Protein AF-A0A218Z014-F1 (afdb_monomer_lite)

Organism: NCBI:txid2795749

Structure (mmCIF, N/CA/C/O backbone):
data_AF-A0A218Z014-F1
#
_entry.id   AF-A0A218Z014-F1
#
loop_
_atom_site.group_PDB
_atom_site.id
_atom_site.type_symbol
_atom_site.label_atom_id
_atom_site.label_alt_id
_atom_site.label_comp_id
_atom_site.label_asym_id
_atom_site.label_entity_id
_atom_site.label_seq_id
_atom_site.pdbx_PDB_ins_code
_atom_site.Cartn_x
_atom_site.Cartn_y
_atom_site.Cartn_z
_atom_site.occupancy
_atom_site.B_iso_or_equiv
_atom_site.auth_seq_id
_atom_site.auth_comp_id
_atom_site.auth_asym_id
_atom_site.auth_atom_id
_atom_site.pdbx_PDB_model_num
ATOM 1 N N . MET A 1 1 ? -19.389 1.554 -12.114 1.00 39.75 1 MET A N 1
ATOM 2 C CA . MET A 1 1 ? -19.565 2.606 -11.096 1.00 39.75 1 MET A CA 1
ATOM 3 C C . MET A 1 1 ? -18.876 3.838 -11.647 1.00 39.75 1 MET A C 1
ATOM 5 O O . MET A 1 1 ? -17.711 3.736 -12.008 1.00 39.75 1 MET A O 1
ATOM 9 N N . ASP A 1 2 ? -19.620 4.913 -11.878 1.00 28.25 2 ASP A N 1
ATOM 10 C CA . ASP A 1 2 ? -19.090 6.144 -12.464 1.00 28.25 2 ASP A CA 1
ATOM 11 C C . ASP A 1 2 ? -18.314 6.912 -11.385 1.00 28.25 2 ASP A C 1
ATOM 13 O O . ASP A 1 2 ? -18.889 7.340 -10.391 1.00 28.25 2 ASP A O 1
ATOM 17 N N . LEU A 1 3 ? -16.992 7.011 -11.538 1.00 38.22 3 LEU A N 1
ATOM 18 C CA . LEU A 1 3 ? -16.110 7.695 -10.583 1.00 38.22 3 LEU A CA 1
ATOM 19 C C . LEU A 1 3 ? -16.154 9.224 -10.732 1.00 38.22 3 LEU A C 1
ATOM 21 O O . LEU A 1 3 ? -15.560 9.927 -9.916 1.00 38.22 3 LEU A O 1
ATOM 25 N N . SER A 1 4 ? -16.843 9.746 -11.755 1.00 35.56 4 SER A N 1
ATOM 26 C CA . SER A 1 4 ? -16.954 11.188 -12.003 1.00 35.56 4 SER A CA 1
ATOM 27 C C . SER A 1 4 ? -17.963 11.895 -11.088 1.00 35.56 4 SER A C 1
ATOM 29 O O . SER A 1 4 ? -17.972 13.122 -11.034 1.00 35.56 4 SER A O 1
ATOM 31 N N . SER A 1 5 ? -18.767 11.140 -10.331 1.00 36.50 5 SER A N 1
ATOM 32 C CA . SER A 1 5 ? -19.798 11.668 -9.430 1.00 36.50 5 SER A CA 1
ATOM 33 C C . SER A 1 5 ? -19.375 11.748 -7.961 1.00 36.50 5 SER A C 1
ATOM 35 O O . SER A 1 5 ? -20.222 11.993 -7.103 1.00 36.50 5 SER A O 1
ATOM 37 N N . ILE A 1 6 ? -18.097 11.519 -7.630 1.00 44.59 6 ILE A N 1
ATOM 38 C CA . ILE A 1 6 ? -17.591 11.874 -6.298 1.00 44.59 6 ILE A CA 1
ATOM 39 C C . ILE A 1 6 ? -17.398 13.389 -6.303 1.00 44.59 6 ILE A C 1
ATOM 41 O O . ILE A 1 6 ? -16.305 13.892 -6.561 1.00 44.59 6 ILE A O 1
ATOM 45 N N . GLU A 1 7 ? -18.497 14.110 -6.082 1.00 38.34 7 GLU A N 1
ATOM 46 C CA . GLU A 1 7 ? -18.458 15.533 -5.784 1.00 38.34 7 GLU A CA 1
ATOM 47 C C . GLU A 1 7 ? -17.501 15.745 -4.608 1.00 38.34 7 GLU A C 1
ATOM 49 O O . GLU A 1 7 ? -17.568 15.053 -3.590 1.00 38.34 7 GLU A O 1
ATOM 54 N N . ASP A 1 8 ? -16.560 16.668 -4.789 1.00 42.38 8 ASP A N 1
ATOM 55 C CA . ASP A 1 8 ? -15.604 17.087 -3.776 1.00 42.38 8 ASP A CA 1
ATOM 56 C C . ASP A 1 8 ? -16.405 17.776 -2.662 1.00 42.38 8 ASP A C 1
ATOM 58 O O . ASP A 1 8 ? -16.699 18.972 -2.729 1.00 42.38 8 ASP A O 1
ATOM 62 N N . ILE A 1 9 ? -16.884 16.987 -1.691 1.00 43.53 9 ILE A N 1
ATOM 63 C CA . ILE A 1 9 ? -17.623 17.482 -0.529 1.00 43.53 9 ILE A CA 1
ATOM 64 C C . ILE A 1 9 ? -16.666 18.423 0.195 1.00 43.53 9 ILE A C 1
ATOM 66 O O . ILE A 1 9 ? -15.721 17.987 0.853 1.00 43.53 9 ILE A O 1
ATOM 70 N N . GLY A 1 10 ? -16.881 19.720 -0.027 1.00 36.34 10 GLY A N 1
ATOM 71 C CA . GLY A 1 10 ? -15.934 20.772 0.295 1.00 36.34 10 GLY A CA 1
ATOM 72 C C . GLY A 1 10 ? -15.396 20.687 1.719 1.00 36.34 10 GLY A C 1
ATOM 73 O O . GLY A 1 10 ? -16.094 20.289 2.649 1.00 36.34 10 GLY A O 1
ATOM 74 N N . PHE A 1 11 ? -14.145 21.124 1.867 1.00 39.66 11 PHE A N 1
ATOM 75 C CA . PHE A 1 11 ? -13.399 21.324 3.112 1.00 39.66 11 PHE A CA 1
ATOM 76 C C . PHE A 1 11 ? -14.090 22.305 4.082 1.00 39.66 11 PHE A C 1
ATOM 78 O O . PHE A 1 11 ? -13.538 23.345 4.436 1.00 39.66 11 PHE A O 1
ATOM 85 N N . ASN A 1 12 ? -15.299 21.997 4.542 1.00 40.22 12 ASN A N 1
ATOM 86 C CA . ASN A 1 12 ? -16.008 22.775 5.541 1.00 40.22 12 ASN A CA 1
ATOM 87 C C . ASN A 1 12 ? -16.454 21.882 6.711 1.00 40.22 12 ASN A C 1
ATOM 89 O O . ASN A 1 12 ? -17.445 21.166 6.642 1.00 40.22 12 ASN A O 1
ATOM 93 N N . GLN A 1 13 ? -15.729 22.069 7.824 1.00 45.44 13 GLN A N 1
ATOM 94 C CA . GLN A 1 13 ? -16.230 22.091 9.210 1.00 45.44 13 GLN A CA 1
ATOM 95 C C . GLN A 1 13 ? -16.152 20.848 10.114 1.00 45.44 13 GLN A C 1
ATOM 97 O O . GLN A 1 13 ? -16.769 20.846 11.178 1.00 45.44 13 GLN A O 1
ATOM 102 N N . THR A 1 14 ? -15.292 19.866 9.848 1.00 53.38 14 THR A N 1
ATOM 103 C CA . THR A 1 14 ? -14.801 18.997 10.940 1.00 53.38 14 THR A CA 1
ATOM 104 C C . THR A 1 14 ? -13.384 19.396 11.343 1.00 53.38 14 THR A C 1
ATOM 106 O O . THR A 1 14 ? -12.478 19.276 10.519 1.00 53.38 14 THR A O 1
ATOM 109 N N . PRO A 1 15 ? -13.153 19.861 12.591 1.00 62.56 15 PRO A N 1
ATOM 110 C CA . PRO A 1 15 ? -11.805 20.057 13.107 1.00 62.56 15 PRO A CA 1
ATOM 111 C C . PRO A 1 15 ? -10.999 18.773 12.942 1.00 62.56 15 PRO A C 1
ATOM 113 O O . PRO A 1 15 ? -11.529 17.685 13.184 1.00 62.56 15 PRO A O 1
ATOM 116 N N . ALA A 1 16 ? -9.725 18.899 12.568 1.00 71.31 16 ALA A N 1
ATOM 117 C CA . ALA A 1 16 ? -8.810 17.768 12.564 1.00 71.31 16 ALA A CA 1
ATOM 118 C C . ALA A 1 16 ? -8.853 17.085 13.940 1.00 71.31 16 ALA A C 1
ATOM 120 O O . ALA A 1 16 ? -8.656 17.728 14.975 1.00 71.31 16 ALA A O 1
ATOM 121 N N . ARG A 1 17 ? -9.166 15.789 13.952 1.00 80.31 17 ARG A N 1
ATOM 122 C CA . ARG A 1 17 ? -9.182 14.968 15.165 1.00 80.31 17 ARG A CA 1
ATOM 123 C C . ARG A 1 17 ? -7.926 14.117 15.193 1.00 80.31 17 ARG A C 1
ATOM 125 O O . ARG A 1 17 ? -7.512 13.590 14.165 1.00 80.31 17 ARG A O 1
ATOM 132 N N . ASP A 1 18 ? -7.346 13.967 16.376 1.00 83.38 18 ASP A N 1
ATOM 133 C CA . ASP A 1 18 ? -6.234 13.047 16.587 1.00 83.38 18 ASP A CA 1
ATOM 134 C C . ASP A 1 18 ? -6.710 11.606 16.339 1.00 83.38 18 ASP A C 1
ATOM 136 O O . ASP A 1 18 ? -7.635 11.130 17.011 1.00 83.38 18 ASP A O 1
ATOM 140 N N . SER A 1 19 ? -6.078 10.914 15.388 1.00 81.25 19 SER A N 1
ATOM 141 C CA . SER A 1 19 ? -6.409 9.537 15.009 1.00 81.25 19 SER A CA 1
ATOM 142 C C . SER A 1 19 ? -6.243 8.546 16.162 1.00 81.25 19 SER A C 1
ATOM 144 O O . SER A 1 19 ? -6.955 7.543 16.199 1.00 81.25 19 SER A O 1
ATOM 146 N N . ALA A 1 20 ? -5.392 8.842 17.152 1.00 81.19 20 ALA A N 1
ATOM 147 C CA . ALA A 1 20 ? -5.232 8.015 18.348 1.00 81.19 20 ALA A CA 1
ATOM 148 C C . ALA A 1 20 ? -6.483 8.021 19.247 1.00 81.19 20 ALA A C 1
ATOM 150 O O . ALA A 1 20 ? -6.716 7.088 20.022 1.00 81.19 20 ALA A O 1
ATOM 151 N N . THR A 1 21 ? -7.296 9.075 19.154 1.00 83.19 21 THR A N 1
ATOM 152 C CA . THR A 1 21 ? -8.491 9.269 19.991 1.00 83.19 21 THR A CA 1
ATOM 153 C C . THR A 1 21 ? -9.789 9.131 19.207 1.00 83.19 21 THR A C 1
ATOM 155 O O . THR A 1 21 ? -10.812 8.742 19.778 1.00 83.19 21 THR A O 1
ATOM 158 N N . ALA A 1 22 ? -9.748 9.393 17.900 1.00 81.75 22 ALA A N 1
ATOM 159 C CA . ALA A 1 22 ? -10.881 9.225 17.013 1.00 81.75 22 ALA A CA 1
ATOM 160 C C . ALA A 1 22 ? -11.327 7.757 16.984 1.00 81.75 22 ALA A C 1
ATOM 162 O O . ALA A 1 22 ? -10.529 6.831 16.836 1.00 81.75 22 ALA A O 1
ATOM 163 N N . LYS A 1 23 ? -12.632 7.535 17.130 1.00 81.56 23 LYS A N 1
ATOM 164 C CA . LYS A 1 23 ? -13.235 6.217 16.955 1.00 81.56 23 LYS A CA 1
ATOM 165 C C . LYS A 1 23 ? -13.920 6.169 15.606 1.00 81.56 23 L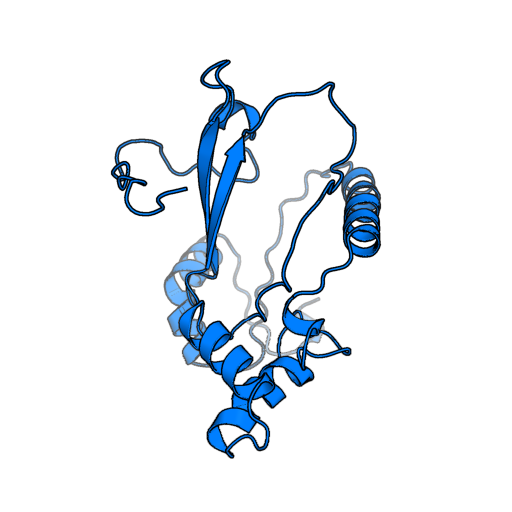YS A C 1
ATOM 167 O O . LYS A 1 23 ? -14.687 7.071 15.282 1.00 81.56 23 LYS A O 1
ATOM 172 N N . LEU A 1 24 ? -13.667 5.098 14.856 1.00 78.31 24 LEU A N 1
ATOM 173 C CA . LEU A 1 24 ? -14.214 4.927 13.514 1.00 78.31 24 LEU A CA 1
ATOM 174 C C . LEU A 1 24 ? -15.748 4.994 13.523 1.00 78.31 24 LEU A C 1
ATOM 176 O O . LEU A 1 24 ? -16.323 5.704 12.712 1.00 78.31 24 LEU A O 1
ATOM 180 N N . PHE A 1 25 ? -16.399 4.377 14.516 1.00 76.56 25 PHE A N 1
ATOM 181 C CA . PHE A 1 25 ? -17.853 4.456 14.694 1.00 76.56 25 PHE A CA 1
ATOM 182 C C . PHE A 1 25 ? -18.351 5.894 14.927 1.00 76.56 25 PHE A C 1
ATOM 184 O O . PHE A 1 25 ? -19.425 6.258 14.488 1.00 76.56 25 PHE A O 1
ATOM 191 N N . SER A 1 26 ? -17.572 6.777 15.560 1.00 77.62 26 SER A N 1
ATOM 192 C CA . SER A 1 26 ? -17.989 8.177 15.752 1.00 77.62 26 SER A CA 1
ATOM 193 C C . SER A 1 26 ? -17.936 9.008 14.467 1.00 77.62 26 SER A C 1
ATOM 195 O O . SER A 1 26 ? -18.412 10.141 14.460 1.00 77.62 26 SER A O 1
ATOM 197 N N . VAL A 1 27 ? -17.304 8.478 13.417 1.00 74.94 27 VAL A N 1
ATOM 198 C CA . VAL A 1 27 ? -17.247 9.075 12.077 1.00 74.94 27 VAL A CA 1
ATOM 199 C C . VAL A 1 27 ? -18.226 8.361 11.142 1.00 74.94 27 VAL A C 1
ATOM 201 O O . VAL A 1 27 ? -18.899 9.028 10.368 1.00 74.94 27 VAL A O 1
ATOM 204 N N . LEU A 1 28 ? -18.332 7.031 11.253 1.00 73.44 28 LEU A N 1
ATOM 205 C CA . LEU A 1 28 ? -19.088 6.171 10.339 1.00 73.44 28 LEU A CA 1
ATOM 206 C C . LEU A 1 28 ? -20.472 5.706 10.854 1.00 73.44 28 LEU A C 1
ATOM 208 O O . LEU A 1 28 ? -21.246 5.104 10.122 1.00 73.44 28 LEU A O 1
ATOM 212 N N . ASP A 1 29 ? -20.830 5.952 12.113 1.00 67.50 29 ASP A N 1
ATOM 213 C CA . ASP A 1 29 ? -22.174 5.653 12.652 1.00 67.50 29 ASP A CA 1
ATOM 214 C C . ASP A 1 29 ? -22.980 6.931 12.912 1.00 67.50 29 ASP A C 1
ATOM 216 O O . ASP A 1 29 ? -23.966 6.916 13.642 1.00 67.50 29 ASP A O 1
ATOM 220 N N . ALA A 1 30 ? -22.592 8.058 12.302 1.00 61.50 30 ALA A N 1
ATOM 221 C CA . ALA A 1 30 ? -23.403 9.276 12.354 1.00 61.50 30 ALA A CA 1
ATOM 222 C C . ALA A 1 30 ? -24.799 9.071 11.727 1.00 61.50 30 ALA A C 1
ATOM 224 O O . ALA A 1 30 ? -25.736 9.786 12.077 1.00 61.50 30 ALA A O 1
ATOM 225 N N . THR A 1 31 ? -24.947 8.076 10.845 1.00 55.88 31 THR A N 1
ATOM 226 C CA . THR A 1 31 ? -26.230 7.593 10.327 1.00 55.88 31 THR A CA 1
ATOM 227 C C . THR A 1 31 ? -26.242 6.057 10.313 1.00 55.88 31 THR A C 1
ATOM 229 O O . THR A 1 31 ? -25.213 5.422 10.066 1.00 55.88 31 THR A O 1
ATOM 232 N N . GLU A 1 32 ? -27.400 5.437 10.571 1.00 59.56 32 GLU A N 1
ATOM 233 C CA . GLU A 1 32 ? -27.587 3.972 10.476 1.00 59.56 32 GLU A CA 1
ATOM 234 C C . GLU A 1 32 ? -27.550 3.456 9.021 1.00 59.56 32 GLU A C 1
ATOM 236 O O . GLU A 1 32 ? -27.668 2.259 8.763 1.00 59.56 32 GLU A O 1
ATOM 241 N N . GLU A 1 33 ? -27.363 4.352 8.055 1.00 59.97 33 GLU A N 1
ATOM 242 C CA . GLU A 1 33 ? -27.383 4.051 6.630 1.00 59.97 33 GLU A CA 1
ATOM 243 C C . GLU A 1 33 ? -26.084 3.364 6.169 1.00 59.97 33 GLU A C 1
ATOM 245 O O . GLU A 1 33 ? -24.994 3.583 6.710 1.00 59.97 33 GLU A O 1
ATOM 250 N N . ASN A 1 34 ? -26.210 2.505 5.156 1.00 63.38 34 ASN A N 1
ATOM 251 C CA . ASN A 1 34 ? -25.080 1.925 4.427 1.00 63.38 34 ASN A CA 1
ATOM 252 C C . ASN A 1 34 ? -24.643 2.884 3.306 1.00 63.38 34 ASN A C 1
ATOM 254 O O . ASN A 1 34 ? -25.456 3.651 2.797 1.00 63.38 34 ASN A O 1
ATOM 258 N N . GLY A 1 35 ? -23.380 2.805 2.876 1.00 66.19 35 GLY A N 1
ATOM 259 C CA . GLY A 1 35 ? -22.863 3.581 1.739 1.00 66.19 35 GLY A CA 1
ATOM 260 C C . GLY A 1 35 ? -22.089 4.848 2.107 1.00 66.19 35 GLY A C 1
ATOM 261 O O . GLY A 1 35 ? -21.688 5.604 1.223 1.00 66.19 35 GLY A O 1
ATOM 262 N N . GLN A 1 36 ? -21.822 5.079 3.393 1.00 75.94 36 GLN A N 1
ATOM 263 C CA . GLN A 1 36 ? -20.924 6.156 3.798 1.00 75.94 36 GLN A CA 1
ATOM 264 C C . GLN A 1 36 ? -19.512 5.916 3.267 1.00 75.94 36 GLN A C 1
ATOM 266 O O . GLN A 1 36 ? -19.018 4.786 3.256 1.00 75.94 36 GLN A O 1
ATOM 271 N N . THR A 1 37 ? -18.868 7.001 2.852 1.00 78.19 37 THR A N 1
ATOM 272 C CA . THR A 1 37 ? -17.560 6.967 2.205 1.00 78.19 37 THR A CA 1
ATOM 273 C C . THR A 1 37 ? -16.564 7.828 2.973 1.00 78.19 37 THR A C 1
ATOM 275 O O . THR A 1 37 ? -16.852 8.973 3.313 1.00 78.19 37 THR A O 1
ATOM 278 N N . LEU A 1 38 ? -15.375 7.285 3.217 1.00 81.75 38 LEU A N 1
ATOM 279 C CA . LEU A 1 38 ? -14.219 7.989 3.756 1.00 81.75 38 LEU A CA 1
ATOM 280 C C . LEU A 1 38 ? -13.137 8.051 2.675 1.00 81.75 38 LEU A C 1
ATOM 282 O O . LEU A 1 38 ? -12.771 7.034 2.091 1.00 81.75 38 LEU A O 1
ATOM 286 N N . SER A 1 39 ? -12.580 9.237 2.450 1.00 85.12 39 SER A N 1
ATOM 287 C CA . SER A 1 39 ? -11.334 9.381 1.701 1.00 85.12 39 SER A CA 1
ATOM 288 C C . SER A 1 39 ? -10.157 9.319 2.669 1.00 85.12 39 SER A C 1
ATOM 290 O O . SER A 1 39 ? -10.062 10.138 3.583 1.00 85.12 39 SER A O 1
ATOM 292 N N . TYR A 1 40 ? -9.241 8.384 2.451 1.00 85.44 40 TYR A N 1
ATOM 293 C CA . TYR A 1 40 ? -7.987 8.278 3.183 1.00 85.44 40 TYR A CA 1
ATOM 294 C C . TYR A 1 40 ? -6.829 8.614 2.246 1.00 85.44 40 TYR A C 1
ATOM 296 O O . TYR A 1 40 ? -6.588 7.904 1.276 1.00 85.44 40 TYR A O 1
ATOM 304 N N . ASN A 1 41 ? -6.140 9.719 2.528 1.00 89.88 41 ASN A N 1
ATOM 305 C CA . ASN A 1 41 ? -4.935 10.096 1.802 1.00 89.88 41 ASN A CA 1
ATOM 306 C C . ASN A 1 41 ? -3.719 9.563 2.564 1.00 89.88 41 ASN A C 1
ATOM 308 O O . ASN A 1 41 ? -3.522 9.907 3.733 1.00 89.88 41 ASN A O 1
ATOM 312 N N . TYR A 1 42 ? -2.940 8.724 1.899 1.00 88.69 42 TYR A N 1
ATOM 313 C CA . TYR A 1 42 ? -1.694 8.147 2.376 1.00 88.69 42 TYR A CA 1
ATOM 314 C C . TYR A 1 42 ? -0.539 8.741 1.574 1.00 88.69 42 TYR A C 1
ATOM 316 O O . TYR A 1 42 ? -0.708 8.994 0.386 1.00 88.69 42 TYR A O 1
ATOM 324 N N . ASP A 1 43 ? 0.593 8.970 2.244 1.00 90.19 43 ASP A N 1
ATOM 325 C CA . ASP A 1 43 ? 1.806 9.557 1.669 1.00 90.19 43 ASP A CA 1
ATOM 326 C C . ASP A 1 43 ? 1.522 10.819 0.835 1.00 90.19 43 ASP A C 1
ATOM 328 O O . ASP A 1 43 ? 1.232 10.775 -0.355 1.00 90.19 43 ASP A O 1
ATOM 332 N N . PHE A 1 44 ? 1.609 11.992 1.463 1.00 89.25 44 PHE A N 1
ATOM 333 C CA . PHE A 1 44 ? 1.348 13.253 0.762 1.00 89.25 44 PHE A CA 1
ATOM 334 C C . PHE A 1 44 ? 2.396 13.600 -0.305 1.00 89.25 44 PHE A C 1
ATOM 336 O O . PHE A 1 44 ? 2.144 14.519 -1.084 1.00 89.25 44 PHE A O 1
ATOM 343 N N . GLY A 1 45 ? 3.535 12.898 -0.355 1.00 92.00 45 GLY A N 1
ATOM 344 C CA . GLY A 1 45 ? 4.496 13.019 -1.448 1.00 92.00 45 GLY A CA 1
ATOM 345 C C . GLY A 1 45 ? 3.963 12.379 -2.729 1.00 92.00 45 GLY A C 1
ATOM 346 O O . GLY A 1 45 ? 3.887 13.042 -3.764 1.00 92.00 45 GLY A O 1
ATOM 347 N N . ASP A 1 46 ? 3.525 11.124 -2.635 1.00 91.25 46 ASP A N 1
ATOM 348 C CA . ASP A 1 46 ? 2.991 10.360 -3.771 1.00 91.25 46 ASP A CA 1
ATOM 349 C C . ASP A 1 46 ? 1.488 10.589 -4.027 1.00 91.25 46 ASP A C 1
ATOM 351 O O . ASP A 1 46 ? 0.986 10.359 -5.133 1.00 91.25 46 ASP A O 1
ATOM 355 N N . GLY A 1 47 ? 0.756 11.073 -3.025 1.00 91.25 47 GLY A N 1
ATOM 356 C CA . GLY A 1 47 ? -0.655 11.437 -3.112 1.00 91.25 47 GLY A CA 1
ATOM 357 C C . GLY A 1 47 ? -1.601 10.243 -3.247 1.00 91.25 47 GLY A C 1
ATOM 358 O O . GLY A 1 47 ? -2.591 10.329 -3.982 1.00 91.25 47 GLY A O 1
ATOM 359 N N . TRP A 1 48 ? -1.326 9.123 -2.573 1.00 91.69 48 TRP A N 1
ATOM 360 C CA . TRP A 1 48 ? -2.197 7.948 -2.630 1.00 91.69 48 TRP A CA 1
ATOM 361 C C . TRP A 1 48 ? -3.554 8.243 -1.991 1.00 91.69 48 TRP A C 1
ATOM 363 O O . TRP A 1 48 ? -3.647 8.588 -0.817 1.00 91.69 48 TRP A O 1
ATOM 373 N N . LYS A 1 49 ? -4.633 8.070 -2.759 1.00 90.31 49 LYS A N 1
ATOM 374 C CA . LYS A 1 49 ? -6.009 8.244 -2.283 1.00 90.31 49 LYS A CA 1
ATOM 375 C C . LYS A 1 49 ? -6.721 6.898 -2.245 1.00 90.31 49 LYS A C 1
ATOM 377 O O . LYS A 1 49 ? -6.962 6.287 -3.283 1.00 90.31 49 LYS A O 1
ATOM 382 N N . HIS A 1 50 ? -7.115 6.475 -1.054 1.00 88.38 50 HIS A N 1
ATOM 383 C CA . HIS A 1 50 ? -7.975 5.322 -0.828 1.00 88.38 50 HIS A CA 1
ATOM 384 C C . HIS A 1 50 ? -9.404 5.787 -0.560 1.00 88.38 50 HIS A C 1
ATOM 386 O O . HIS A 1 50 ? -9.637 6.691 0.243 1.00 88.38 50 HIS A O 1
ATOM 392 N N . ILE A 1 51 ? -10.369 5.145 -1.212 1.00 87.44 51 ILE A N 1
ATOM 393 C CA . ILE A 1 51 ? -11.794 5.356 -0.963 1.00 87.44 51 ILE A CA 1
ATOM 394 C C . ILE A 1 51 ? -12.301 4.165 -0.156 1.00 87.44 51 ILE A C 1
ATOM 396 O O . ILE A 1 51 ? -12.267 3.032 -0.630 1.00 87.44 51 ILE A O 1
ATOM 400 N N . VAL A 1 52 ? -12.742 4.413 1.073 1.00 84.50 52 VAL A N 1
ATOM 401 C CA . VAL A 1 52 ? -13.256 3.390 1.988 1.00 84.50 52 VAL A CA 1
ATOM 402 C C . VAL A 1 52 ? -14.764 3.540 2.074 1.00 84.50 52 VAL A C 1
ATOM 404 O O . VAL A 1 52 ? -15.252 4.600 2.454 1.00 84.50 52 VAL A O 1
ATOM 407 N N . ILE A 1 53 ? -15.500 2.484 1.738 1.00 82.69 53 ILE A N 1
ATOM 408 C CA . ILE A 1 53 ? -16.965 2.489 1.706 1.00 82.69 53 ILE A CA 1
ATOM 409 C C . ILE A 1 53 ? -17.493 1.523 2.766 1.00 82.69 53 ILE A C 1
ATOM 411 O O . ILE A 1 53 ? -17.046 0.379 2.859 1.00 82.69 53 ILE A O 1
ATOM 415 N N . VAL A 1 54 ? -18.467 1.970 3.557 1.00 81.94 54 VAL A N 1
ATOM 416 C CA . VAL A 1 54 ? -19.186 1.109 4.501 1.00 81.94 54 VAL A CA 1
ATOM 417 C C . VAL A 1 54 ? -20.283 0.359 3.756 1.00 81.94 54 VAL A C 1
ATOM 419 O O . VAL A 1 54 ? -21.392 0.864 3.577 1.00 81.94 54 VAL A O 1
ATOM 422 N N . SER A 1 55 ? -19.976 -0.863 3.326 1.00 77.56 55 SER A N 1
ATOM 423 C CA . SER A 1 55 ? -20.927 -1.711 2.592 1.00 77.56 55 SER A CA 1
ATOM 424 C C . SER A 1 55 ? -22.001 -2.346 3.485 1.00 77.56 55 SER A C 1
ATOM 426 O O . SER A 1 55 ? -23.044 -2.765 2.992 1.00 77.56 55 SER A O 1
ATOM 428 N N . GLY A 1 56 ? -21.764 -2.431 4.795 1.00 78.06 56 GLY A N 1
ATOM 429 C CA . GLY A 1 56 ? -22.697 -3.022 5.749 1.00 78.06 56 GLY A CA 1
ATOM 430 C C . GLY A 1 56 ? -22.097 -3.177 7.143 1.00 78.06 56 GLY A C 1
ATOM 431 O O . GLY A 1 56 ? -20.919 -2.895 7.367 1.00 78.06 56 GLY A O 1
ATOM 432 N N . ARG A 1 57 ? -22.917 -3.649 8.084 1.00 78.56 57 ARG A N 1
ATOM 433 C CA . ARG A 1 57 ? -22.525 -3.930 9.472 1.00 78.56 57 ARG A CA 1
ATOM 434 C C . ARG A 1 57 ? -22.772 -5.401 9.795 1.00 78.56 57 ARG A C 1
ATOM 436 O O . ARG A 1 57 ? -23.688 -6.020 9.261 1.00 78.56 57 ARG A O 1
ATOM 443 N N . THR A 1 58 ? -21.948 -5.959 10.673 1.00 77.69 58 THR A N 1
ATOM 444 C CA . THR A 1 58 ? -22.049 -7.350 11.132 1.00 7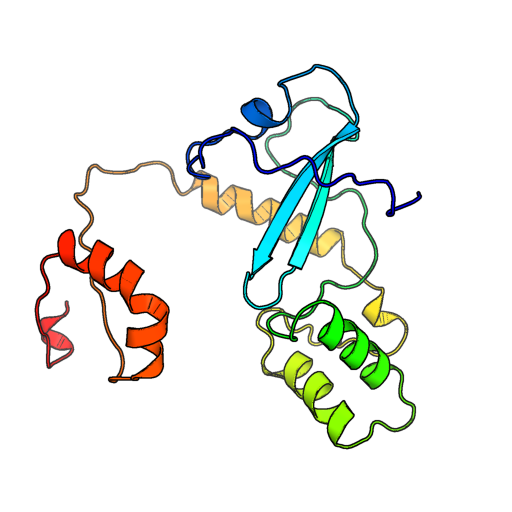7.69 58 THR A CA 1
ATOM 445 C C . THR A 1 58 ? -21.779 -7.430 12.632 1.00 77.69 58 THR A C 1
ATOM 447 O O . THR A 1 58 ? -21.400 -6.434 13.255 1.00 77.69 58 THR A O 1
ATOM 450 N N . THR A 1 59 ? -21.991 -8.601 13.232 1.00 82.50 59 THR A N 1
ATOM 451 C CA . THR A 1 59 ? -21.671 -8.846 14.640 1.00 82.50 59 THR A CA 1
ATOM 452 C C . THR A 1 59 ? -20.203 -8.527 14.911 1.00 82.50 59 THR A C 1
ATOM 454 O O . THR A 1 59 ? -19.321 -8.841 14.111 1.00 82.50 59 THR A O 1
ATOM 457 N N . SER A 1 60 ? -19.937 -7.885 16.048 1.00 80.12 60 SER A N 1
ATOM 458 C CA . SER A 1 60 ? -18.587 -7.464 16.390 1.00 80.12 60 SER A CA 1
ATOM 459 C C . SER A 1 60 ? -17.635 -8.656 16.510 1.00 80.12 60 SER A C 1
ATOM 461 O O . SER A 1 60 ? -17.968 -9.729 17.013 1.00 80.12 60 SER A O 1
ATOM 463 N N . SER A 1 61 ? -16.412 -8.434 16.045 1.00 78.38 61 SER A N 1
ATOM 464 C CA . SER A 1 61 ? -15.309 -9.382 16.106 1.00 78.38 61 SER A CA 1
ATOM 465 C C . SER A 1 61 ? -14.156 -8.758 16.885 1.00 78.38 61 SER A C 1
ATOM 467 O O . SER A 1 61 ? -13.964 -7.544 16.885 1.00 78.38 61 SER A O 1
ATOM 469 N N . SER A 1 62 ? -13.344 -9.595 17.529 1.00 80.94 62 SER A N 1
ATOM 470 C CA . SER A 1 62 ? -12.099 -9.153 18.164 1.00 80.94 62 SER A CA 1
ATOM 471 C C . SER A 1 62 ? -10.959 -8.896 17.167 1.00 80.94 62 SER A C 1
ATOM 473 O O . SER A 1 62 ? -9.897 -8.454 17.591 1.00 80.94 62 SER A O 1
ATOM 475 N N . HIS A 1 63 ? -11.139 -9.215 15.876 1.00 79.56 63 HIS A N 1
ATOM 476 C CA . HIS A 1 63 ? -10.174 -9.038 14.775 1.00 79.56 63 HIS A CA 1
ATOM 477 C C . HIS A 1 63 ? -10.809 -8.441 13.529 1.00 79.56 63 HIS A C 1
ATOM 479 O O . HIS A 1 63 ? -11.999 -8.622 13.271 1.00 79.56 63 HIS A O 1
ATOM 485 N N . PHE A 1 64 ? -9.934 -7.874 12.704 1.00 83.75 64 PHE A N 1
ATOM 486 C CA . PHE A 1 64 ? -10.164 -7.689 11.283 1.00 83.75 64 PHE A CA 1
ATOM 487 C C . PHE A 1 64 ? -9.869 -8.972 10.505 1.00 83.75 64 PHE A C 1
ATOM 489 O O . PHE A 1 64 ? -8.934 -9.706 10.826 1.00 83.75 64 PHE A O 1
ATOM 496 N N . VAL A 1 65 ? -10.674 -9.213 9.477 1.00 87.12 65 VAL A N 1
ATOM 497 C CA . VAL A 1 65 ? -10.494 -10.293 8.508 1.00 87.12 65 VAL A CA 1
ATOM 498 C C . VAL A 1 65 ? -10.656 -9.676 7.130 1.00 87.12 65 VAL A C 1
ATOM 500 O O . VAL A 1 65 ? -11.623 -8.956 6.880 1.00 87.12 65 VAL A O 1
ATOM 503 N N . CYS A 1 66 ? -9.710 -9.951 6.246 1.00 89.50 66 CYS A N 1
ATOM 504 C CA . CYS A 1 66 ? -9.836 -9.656 4.834 1.00 89.50 66 CYS A CA 1
ATOM 505 C C . CYS A 1 66 ? -10.654 -10.767 4.161 1.00 89.50 66 CYS A C 1
ATOM 507 O O . CYS A 1 66 ? -10.304 -11.947 4.254 1.00 89.50 66 CYS A O 1
ATOM 509 N N . LEU A 1 67 ? -11.761 -10.393 3.518 1.00 88.88 67 LEU A N 1
ATOM 510 C CA . LEU A 1 67 ? -12.685 -11.336 2.880 1.00 88.88 67 LEU A CA 1
ATOM 511 C C . LEU A 1 67 ? -12.332 -11.575 1.408 1.00 88.88 67 LEU A C 1
ATOM 513 O O . LEU A 1 67 ? -12.379 -12.713 0.937 1.00 88.88 67 LEU A O 1
ATOM 517 N N . GLU A 1 68 ? -11.949 -10.510 0.709 1.00 87.38 68 GLU A N 1
ATOM 518 C CA . GLU A 1 68 ? -11.677 -10.484 -0.725 1.00 87.38 68 GLU A CA 1
ATOM 519 C C . GLU A 1 68 ? -10.835 -9.256 -1.104 1.00 87.38 68 GLU A C 1
ATOM 521 O O . GLU A 1 68 ? -10.554 -8.400 -0.262 1.00 87.38 68 GLU A O 1
ATOM 526 N N . GLY A 1 69 ? -10.428 -9.204 -2.369 1.00 87.94 69 GLY A N 1
ATOM 527 C CA . GLY A 1 69 ? -9.522 -8.209 -2.923 1.00 87.94 69 GLY A CA 1
ATOM 528 C C . GLY A 1 69 ? -9.055 -8.615 -4.317 1.00 87.94 69 GLY A C 1
ATOM 529 O O . GLY A 1 69 ? -9.302 -9.736 -4.775 1.00 87.94 69 GLY A O 1
ATOM 530 N N . GLU A 1 70 ? -8.377 -7.694 -4.986 1.00 85.38 70 GLU A N 1
ATOM 531 C CA . GLU A 1 70 ? -7.774 -7.897 -6.297 1.00 85.38 70 GLU A CA 1
ATOM 532 C C . GLU A 1 70 ? -6.607 -6.931 -6.493 1.00 85.38 70 GLU A C 1
ATOM 534 O O . GLU A 1 70 ? -6.547 -5.876 -5.857 1.00 85.38 70 GLU A O 1
ATOM 539 N N . GLY A 1 71 ? -5.707 -7.278 -7.413 1.00 88.00 71 GLY A N 1
ATOM 540 C CA . GLY A 1 71 ? -4.588 -6.418 -7.764 1.00 88.00 71 GLY A CA 1
ATOM 541 C C . GLY A 1 71 ? -3.433 -6.486 -6.771 1.00 88.00 71 GLY A C 1
ATOM 542 O O . GLY A 1 71 ? -3.601 -6.789 -5.594 1.00 88.00 71 GLY A O 1
ATOM 543 N N . HIS A 1 72 ? -2.234 -6.175 -7.252 1.00 90.75 72 HIS A N 1
ATOM 544 C CA . HIS A 1 72 ? -1.078 -6.031 -6.382 1.00 90.75 72 HIS A CA 1
ATOM 545 C C . HIS A 1 72 ? -1.068 -4.645 -5.719 1.00 90.75 72 HIS A C 1
ATOM 547 O O . HIS A 1 72 ? -1.448 -3.646 -6.338 1.00 90.75 72 HIS A O 1
ATOM 553 N N . ALA A 1 73 ? -0.585 -4.560 -4.476 1.00 89.31 73 ALA A N 1
ATOM 554 C CA . ALA A 1 73 ? -0.359 -3.277 -3.813 1.00 89.31 73 ALA A CA 1
ATOM 555 C C . ALA A 1 73 ? 0.654 -2.424 -4.600 1.00 89.31 73 ALA A C 1
ATOM 557 O O . ALA A 1 73 ? 1.642 -2.948 -5.120 1.00 89.31 73 ALA A O 1
ATOM 558 N N . CYS A 1 74 ? 0.417 -1.113 -4.686 1.00 93.19 74 CYS A N 1
ATOM 559 C CA . CYS A 1 74 ? 1.367 -0.203 -5.322 1.00 93.19 74 CYS A CA 1
ATOM 560 C C . CYS A 1 74 ? 2.691 -0.215 -4.548 1.00 93.19 74 CYS A C 1
ATOM 562 O O . CYS A 1 74 ? 2.684 -0.251 -3.320 1.00 93.19 74 CYS A O 1
ATOM 564 N N . ALA A 1 75 ? 3.822 -0.204 -5.251 1.00 94.00 75 ALA A N 1
ATOM 565 C CA . ALA A 1 75 ? 5.121 -0.103 -4.594 1.00 94.00 75 ALA A CA 1
ATOM 566 C C . ALA A 1 75 ? 5.276 1.280 -3.934 1.00 94.00 75 ALA A C 1
ATOM 568 O O . ALA A 1 75 ? 4.807 2.270 -4.488 1.00 94.00 75 ALA A O 1
ATOM 569 N N . GLU A 1 76 ? 5.913 1.338 -2.768 1.00 94.88 76 GLU A N 1
ATOM 570 C CA . GLU A 1 76 ? 6.187 2.593 -2.053 1.00 94.88 76 GLU A CA 1
ATOM 571 C C . GLU A 1 76 ? 7.182 3.472 -2.826 1.00 94.88 76 GLU A C 1
ATOM 573 O O . GLU A 1 76 ? 8.084 2.961 -3.504 1.00 94.88 76 GLU A O 1
ATOM 578 N N . ASP A 1 77 ? 7.022 4.792 -2.689 1.00 94.19 77 ASP A N 1
ATOM 579 C CA . ASP A 1 77 ? 7.906 5.819 -3.253 1.00 94.19 77 ASP A CA 1
ATOM 580 C C . ASP A 1 77 ? 8.091 5.707 -4.779 1.00 94.19 77 ASP A C 1
ATOM 582 O O . ASP A 1 77 ? 9.178 5.927 -5.324 1.00 94.19 77 ASP A O 1
ATOM 586 N N . VAL A 1 78 ? 7.026 5.340 -5.500 1.00 93.12 78 VAL A N 1
ATOM 587 C CA . VAL A 1 78 ? 7.035 5.234 -6.970 1.00 93.12 78 VAL A CA 1
ATOM 588 C C . VAL A 1 78 ? 6.457 6.464 -7.653 1.00 93.12 78 VAL A C 1
ATOM 590 O O . VAL A 1 78 ? 6.072 6.378 -8.816 1.00 93.12 78 VAL A O 1
ATOM 593 N N . SER A 1 79 ? 6.416 7.620 -6.986 1.00 93.88 79 SER A N 1
ATOM 594 C CA . SER A 1 79 ? 5.865 8.862 -7.553 1.00 93.88 79 SER A CA 1
ATOM 595 C C . SER A 1 79 ? 4.365 8.750 -7.862 1.00 93.88 79 SER A C 1
ATOM 597 O O . SER A 1 79 ? 3.876 9.187 -8.920 1.00 93.88 79 SER A O 1
ATOM 599 N N . GLY A 1 80 ? 3.642 8.107 -6.945 1.00 94.12 80 GLY A N 1
ATOM 600 C CA . GLY A 1 80 ? 2.192 7.988 -6.963 1.00 94.12 80 GLY A CA 1
ATOM 601 C C . GLY A 1 80 ? 1.646 7.166 -8.125 1.00 94.12 80 GLY A C 1
ATOM 602 O O . GLY A 1 80 ? 2.335 6.371 -8.774 1.00 94.12 80 GLY A O 1
ATOM 603 N N . HIS A 1 81 ? 0.370 7.404 -8.441 1.00 93.50 81 HIS A N 1
ATOM 604 C CA . HIS A 1 81 ? -0.343 6.686 -9.501 1.00 93.50 81 HIS A CA 1
ATOM 605 C C . HIS A 1 81 ? 0.409 6.715 -10.841 1.00 93.50 81 HIS A C 1
ATOM 607 O O . HIS A 1 81 ? 0.491 5.709 -11.548 1.00 93.50 81 HIS A O 1
ATOM 613 N N . SER A 1 82 ? 0.982 7.867 -11.200 1.00 93.38 82 SER A N 1
ATOM 614 C CA . SER A 1 82 ? 1.626 8.041 -12.501 1.00 93.38 82 SER A CA 1
ATOM 615 C C . SER A 1 82 ? 2.874 7.171 -12.662 1.00 93.38 82 SER A C 1
ATOM 617 O O . SER A 1 82 ? 3.074 6.582 -13.731 1.00 93.38 82 SER A O 1
ATOM 619 N N . GLY A 1 83 ? 3.706 7.066 -11.624 1.00 94.31 83 GLY A N 1
ATOM 620 C CA . GLY A 1 83 ? 4.903 6.242 -11.688 1.00 94.31 83 GLY A CA 1
ATOM 621 C C . GLY A 1 83 ? 4.594 4.759 -11.507 1.00 94.31 83 GLY A C 1
ATOM 622 O O . GLY A 1 83 ? 5.176 3.952 -12.233 1.00 94.31 83 GLY A O 1
ATOM 623 N N . TRP A 1 84 ? 3.570 4.398 -10.725 1.00 94.69 84 TRP A N 1
ATOM 624 C CA . TRP A 1 84 ? 3.050 3.026 -10.700 1.00 94.69 84 TRP A CA 1
ATOM 625 C C . TRP A 1 84 ? 2.607 2.541 -12.087 1.00 94.69 84 TRP A C 1
ATOM 627 O O . TRP A 1 84 ? 3.066 1.500 -12.557 1.00 94.69 84 TRP A O 1
ATOM 637 N N . ILE A 1 85 ? 1.802 3.324 -12.816 1.00 94.31 85 ILE A N 1
ATOM 638 C CA . ILE A 1 85 ? 1.374 2.958 -14.178 1.00 94.31 85 ILE A CA 1
ATOM 639 C C . ILE A 1 85 ? 2.563 2.856 -15.144 1.00 94.31 85 ILE A C 1
ATOM 641 O O . ILE A 1 85 ? 2.595 1.958 -15.991 1.00 94.31 85 ILE A O 1
ATOM 645 N N . LYS A 1 86 ? 3.554 3.752 -15.045 1.00 93.69 86 LYS A N 1
ATOM 646 C CA . LYS A 1 86 ? 4.784 3.663 -15.857 1.00 93.69 86 LYS A CA 1
ATOM 647 C C . LYS A 1 86 ? 5.567 2.388 -15.552 1.00 93.69 86 LYS A C 1
ATOM 649 O O . LYS A 1 86 ? 6.076 1.762 -16.479 1.00 93.69 86 LYS A O 1
ATOM 654 N N . MET A 1 87 ? 5.637 1.999 -14.286 1.00 93.62 87 MET A N 1
ATOM 655 C CA . MET A 1 87 ? 6.327 0.794 -13.853 1.00 93.62 87 MET A CA 1
ATOM 656 C C . MET A 1 87 ? 5.609 -0.479 -14.308 1.00 93.62 87 MET A C 1
ATOM 658 O O . MET A 1 87 ? 6.263 -1.375 -14.832 1.00 93.62 87 MET A O 1
ATOM 662 N N . LEU A 1 88 ? 4.276 -0.549 -14.220 1.00 93.69 88 LEU A N 1
ATOM 663 C CA . LEU A 1 88 ? 3.521 -1.678 -14.782 1.00 93.69 88 LEU A CA 1
ATOM 664 C C . LEU A 1 88 ? 3.765 -1.823 -16.291 1.00 93.69 88 LEU A C 1
ATOM 666 O O . LEU A 1 88 ? 4.044 -2.917 -16.775 1.00 93.69 88 LEU A O 1
ATOM 670 N N . LYS A 1 89 ? 3.773 -0.704 -17.030 1.00 93.12 89 LYS A N 1
ATOM 671 C CA . LYS A 1 89 ? 4.137 -0.696 -18.459 1.00 93.12 89 LYS A CA 1
ATOM 672 C C . LYS A 1 89 ? 5.575 -1.151 -18.710 1.00 93.12 89 LYS A C 1
A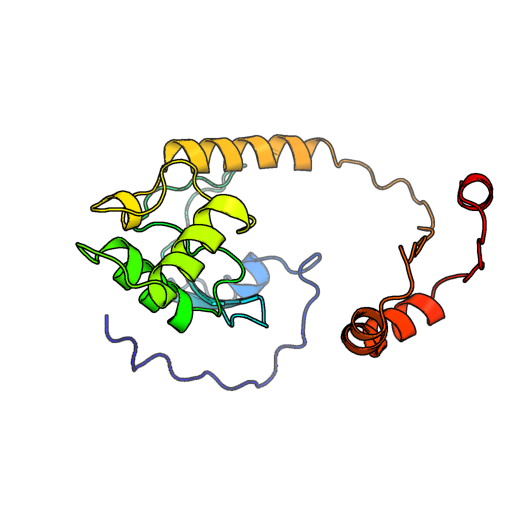TOM 674 O O . LYS A 1 89 ? 5.852 -1.710 -19.766 1.00 93.12 89 LYS A O 1
ATOM 679 N N . ALA A 1 90 ? 6.493 -0.878 -17.785 1.00 93.44 90 ALA A N 1
ATOM 680 C CA . ALA A 1 90 ? 7.865 -1.358 -17.867 1.00 93.44 90 ALA A CA 1
ATOM 681 C C . ALA A 1 90 ? 7.928 -2.883 -17.687 1.00 93.44 90 ALA A C 1
ATOM 683 O O . ALA A 1 90 ? 8.580 -3.548 -18.487 1.00 93.44 90 ALA A O 1
ATOM 684 N N . TYR A 1 91 ? 7.201 -3.438 -16.711 1.00 91.94 91 TYR A N 1
ATOM 685 C CA . TYR A 1 91 ? 7.088 -4.890 -16.510 1.00 91.94 91 TYR A CA 1
ATOM 686 C C . TYR A 1 91 ? 6.436 -5.622 -17.695 1.00 91.94 91 TYR A C 1
ATOM 688 O O . TYR A 1 91 ? 6.752 -6.786 -17.934 1.00 91.94 91 TYR A O 1
ATOM 696 N N . ASP A 1 92 ? 5.567 -4.943 -18.448 1.00 92.25 92 ASP A N 1
ATOM 697 C CA . ASP A 1 92 ? 4.904 -5.490 -19.641 1.00 92.25 92 ASP A CA 1
ATOM 698 C C . ASP A 1 92 ? 5.723 -5.372 -20.930 1.00 92.25 92 ASP A C 1
ATOM 700 O O . ASP A 1 92 ? 5.359 -5.945 -21.962 1.00 92.25 92 ASP A O 1
ATOM 704 N N . ALA A 1 93 ? 6.827 -4.626 -20.911 1.00 91.81 93 ALA A N 1
ATOM 705 C CA . ALA A 1 93 ? 7.660 -4.469 -22.088 1.00 91.81 93 ALA A CA 1
ATOM 706 C C . ALA A 1 93 ? 8.433 -5.767 -22.372 1.00 91.81 93 ALA A C 1
ATOM 708 O O . ALA A 1 93 ? 9.227 -6.221 -21.555 1.00 91.81 93 ALA A O 1
ATOM 709 N N . VAL A 1 94 ? 8.275 -6.317 -23.583 1.00 88.50 94 VAL A N 1
ATOM 710 C CA . VAL A 1 94 ? 9.045 -7.488 -24.063 1.00 88.50 94 VAL A CA 1
ATOM 711 C C . VAL A 1 94 ? 10.555 -7.251 -23.949 1.00 88.50 94 VAL A C 1
ATOM 713 O O . VAL A 1 94 ? 11.323 -8.168 -23.673 1.00 88.50 94 VAL A O 1
ATOM 716 N N . LYS A 1 95 ? 10.978 -6.001 -24.163 1.00 89.88 95 LYS A N 1
ATOM 717 C CA . LYS A 1 95 ? 12.344 -5.535 -23.949 1.00 89.88 95 LYS A CA 1
ATOM 718 C C . LYS A 1 95 ? 12.296 -4.124 -23.353 1.00 89.88 95 LYS A C 1
ATOM 720 O O . LYS A 1 95 ? 12.118 -3.171 -24.117 1.00 89.88 95 LYS A O 1
ATOM 725 N N . PRO A 1 96 ? 12.400 -3.977 -22.021 1.00 87.56 96 PRO A N 1
ATOM 726 C CA . PRO A 1 96 ? 12.419 -2.672 -21.374 1.00 87.56 96 PRO A CA 1
ATOM 727 C C . PRO A 1 96 ? 13.567 -1.808 -21.908 1.00 87.56 96 PRO A C 1
ATOM 729 O O . PRO A 1 96 ? 14.664 -2.293 -22.182 1.00 87.56 96 PRO A O 1
ATOM 732 N N . THR A 1 97 ? 13.312 -0.515 -22.086 1.00 90.88 97 THR A N 1
ATOM 733 C CA . THR A 1 97 ? 14.381 0.471 -22.309 1.00 90.88 97 THR A CA 1
ATOM 734 C C . THR A 1 97 ? 15.151 0.716 -21.010 1.00 90.88 97 THR A C 1
ATOM 736 O O . THR A 1 97 ? 14.604 0.508 -19.932 1.00 90.88 97 THR A O 1
ATOM 739 N N . SER A 1 98 ? 16.367 1.266 -21.070 1.00 86.31 98 SER A N 1
ATOM 740 C CA . SER A 1 98 ? 17.125 1.606 -19.850 1.00 86.31 98 SER A CA 1
ATOM 741 C C . SER A 1 98 ? 16.363 2.551 -18.910 1.00 86.31 98 SER A C 1
ATOM 743 O O . SER A 1 98 ? 16.456 2.442 -17.695 1.00 86.31 98 SER A O 1
ATOM 745 N N . SER A 1 99 ? 15.521 3.443 -19.450 1.00 85.50 99 SER A N 1
ATOM 746 C CA . SER A 1 99 ? 14.647 4.290 -18.625 1.00 85.50 99 SER A CA 1
ATOM 747 C C . SER A 1 99 ? 13.520 3.511 -17.934 1.00 85.50 99 SER A C 1
ATOM 749 O O . SER A 1 99 ? 13.007 3.977 -16.919 1.00 85.50 99 SER A O 1
ATOM 751 N N . GLN A 1 100 ? 13.094 2.379 -18.494 1.00 88.06 100 GLN A N 1
ATOM 752 C CA . GLN A 1 100 ? 12.089 1.483 -17.917 1.00 88.06 100 GLN A CA 1
ATOM 753 C C . GLN A 1 100 ? 12.705 0.466 -16.948 1.00 88.06 100 GLN A C 1
ATOM 755 O O . GLN A 1 100 ? 12.007 -0.004 -16.056 1.00 88.06 100 GLN A O 1
ATOM 760 N N . GLU A 1 101 ? 13.996 0.157 -17.077 1.00 88.19 101 GLU A N 1
ATOM 761 C CA . GLU A 1 101 ? 14.715 -0.701 -16.128 1.00 88.19 101 GLU A CA 1
ATOM 762 C C . GLU A 1 101 ? 14.819 -0.048 -14.745 1.00 88.19 101 GLU A C 1
ATOM 764 O O . GLU A 1 101 ? 14.622 -0.728 -13.746 1.00 88.19 101 GLU A O 1
ATOM 769 N N . ASN A 1 102 ? 15.018 1.272 -14.673 1.00 88.06 102 ASN A N 1
ATOM 770 C CA . ASN A 1 102 ? 15.138 1.999 -13.403 1.00 88.06 102 ASN A CA 1
ATOM 771 C C . ASN A 1 102 ? 13.947 1.810 -12.435 1.00 88.06 102 ASN A C 1
ATOM 773 O O . ASN A 1 102 ? 14.187 1.441 -11.290 1.00 88.06 102 ASN A O 1
ATOM 777 N N . PRO A 1 103 ? 12.671 2.033 -12.820 1.00 88.00 103 PRO A N 1
ATOM 778 C CA . PRO A 1 103 ? 11.548 1.815 -11.903 1.00 88.00 103 PRO A CA 1
ATOM 779 C C . PRO A 1 103 ? 11.352 0.335 -11.540 1.00 88.00 103 PRO A C 1
ATOM 781 O O . PRO A 1 103 ? 10.944 0.027 -10.422 1.00 88.00 103 PRO A O 1
ATOM 784 N N . ILE A 1 104 ? 11.679 -0.590 -12.451 1.00 90.62 104 ILE A N 1
ATOM 785 C CA . ILE A 1 104 ? 11.683 -2.028 -12.156 1.00 90.62 104 ILE A CA 1
ATOM 786 C C . ILE A 1 104 ? 12.720 -2.322 -11.067 1.00 90.62 104 ILE A C 1
ATOM 788 O O . ILE A 1 104 ? 12.377 -2.910 -10.044 1.00 90.62 104 ILE A O 1
ATOM 792 N N . ASP A 1 105 ? 13.961 -1.879 -11.258 1.00 91.69 105 ASP A N 1
ATOM 793 C CA . ASP A 1 105 ? 15.058 -2.060 -10.308 1.00 91.69 105 ASP A CA 1
ATOM 794 C C . ASP A 1 105 ? 14.744 -1.429 -8.944 1.00 91.69 105 ASP A C 1
ATOM 796 O O . ASP A 1 105 ? 14.884 -2.086 -7.910 1.00 91.69 105 ASP A O 1
ATOM 800 N N . TRP A 1 106 ? 14.192 -0.210 -8.949 1.00 91.25 106 TRP A N 1
ATOM 801 C CA . TRP A 1 106 ? 13.715 0.470 -7.745 1.00 91.25 106 TRP A CA 1
ATOM 802 C C . TRP A 1 106 ? 12.736 -0.396 -6.948 1.00 91.25 106 TRP A C 1
ATOM 804 O O . TRP A 1 106 ? 12.956 -0.670 -5.766 1.00 91.25 106 TRP A O 1
ATOM 814 N N . SER A 1 107 ? 11.689 -0.894 -7.612 1.00 92.25 107 SER A N 1
ATOM 815 C CA . SER A 1 107 ? 10.658 -1.714 -6.964 1.00 92.25 107 SER A CA 1
ATOM 816 C C . SER A 1 107 ? 11.191 -3.016 -6.377 1.00 92.25 107 SER A C 1
ATOM 818 O O . SER A 1 107 ? 10.684 -3.484 -5.362 1.00 92.25 107 SER A O 1
ATOM 820 N N . LYS A 1 108 ? 12.224 -3.595 -6.994 1.00 92.12 108 LYS A N 1
ATOM 821 C CA . LYS A 1 108 ? 12.817 -4.863 -6.559 1.00 92.12 108 LYS A CA 1
ATOM 822 C C . LYS A 1 108 ? 13.746 -4.688 -5.377 1.00 92.12 108 LYS A C 1
ATOM 824 O O . LYS A 1 108 ? 13.782 -5.536 -4.492 1.00 92.12 108 LYS A O 1
ATOM 829 N N . ASN A 1 109 ? 14.527 -3.614 -5.382 1.00 92.31 109 ASN A N 1
ATOM 830 C CA . ASN A 1 109 ? 15.667 -3.494 -4.485 1.00 92.31 109 ASN A CA 1
ATOM 831 C C . ASN A 1 109 ? 15.419 -2.507 -3.343 1.00 92.31 109 ASN A C 1
ATOM 833 O O . ASN A 1 109 ? 15.893 -2.746 -2.226 1.00 92.31 109 ASN A O 1
ATOM 837 N N . TYR A 1 110 ? 14.627 -1.462 -3.579 1.00 92.69 110 TYR A N 1
ATOM 838 C CA . TYR A 1 110 ? 14.577 -0.286 -2.710 1.00 92.69 110 TYR A CA 1
ATOM 839 C C . TYR A 1 110 ? 13.200 -0.003 -2.114 1.00 92.69 110 TYR A C 1
ATOM 841 O O . TYR A 1 110 ? 13.152 0.460 -0.978 1.00 92.69 110 TYR A O 1
ATOM 849 N N . ALA A 1 111 ? 12.106 -0.328 -2.812 1.00 94.19 111 ALA A N 1
ATOM 850 C CA . ALA A 1 111 ? 10.762 -0.116 -2.275 1.00 94.19 111 ALA A CA 1
ATOM 851 C C . ALA A 1 111 ? 10.588 -0.806 -0.910 1.00 94.19 111 ALA A C 1
ATOM 853 O O . ALA A 1 111 ? 10.924 -1.984 -0.738 1.00 94.19 111 ALA A O 1
ATOM 854 N N . SER A 1 112 ? 10.034 -0.075 0.060 1.00 93.00 112 SER A N 1
ATOM 855 C CA . SER A 1 112 ? 9.835 -0.572 1.430 1.00 93.00 112 SER A CA 1
ATOM 856 C C . SER A 1 112 ? 8.918 -1.800 1.485 1.00 93.00 112 SER A C 1
ATOM 858 O O . SER A 1 112 ? 9.081 -2.657 2.351 1.00 93.00 112 SER A O 1
ATOM 860 N N . ASN A 1 113 ? 7.994 -1.913 0.528 1.00 91.19 113 ASN A N 1
ATOM 861 C CA . ASN A 1 113 ? 7.067 -3.032 0.357 1.00 91.19 113 ASN A CA 1
ATOM 862 C C . ASN A 1 113 ? 7.394 -3.915 -0.867 1.00 91.19 113 ASN A C 1
ATOM 864 O O . ASN A 1 113 ? 6.489 -4.516 -1.447 1.00 91.19 113 ASN A O 1
ATOM 868 N N . LYS A 1 114 ? 8.666 -3.982 -1.282 1.00 92.69 114 LYS A N 1
ATOM 869 C CA . LYS A 1 114 ? 9.112 -4.829 -2.401 1.00 92.69 114 LYS A CA 1
ATOM 870 C C . LYS A 1 114 ? 8.610 -6.272 -2.284 1.00 92.69 114 LYS A C 1
ATOM 872 O O . LYS A 1 114 ? 8.731 -6.896 -1.230 1.00 92.69 114 LYS A O 1
ATOM 877 N N . ASP A 1 115 ? 8.117 -6.820 -3.394 1.00 89.19 115 ASP A N 1
ATOM 878 C CA . ASP A 1 115 ? 7.759 -8.236 -3.500 1.00 89.19 115 ASP A CA 1
ATOM 879 C C . ASP A 1 115 ? 8.893 -9.003 -4.209 1.00 89.19 115 ASP A C 1
ATOM 881 O O . ASP A 1 115 ? 9.194 -8.700 -5.370 1.00 89.19 115 ASP A O 1
ATOM 885 N N . PRO A 1 116 ? 9.517 -10.015 -3.571 1.00 85.50 116 PRO A N 1
ATOM 886 C CA . PRO A 1 116 ? 10.544 -10.843 -4.208 1.00 85.50 116 PRO A CA 1
ATOM 887 C C . PRO A 1 116 ? 10.045 -11.616 -5.439 1.00 85.50 116 PRO A C 1
ATOM 889 O O . PRO A 1 116 ? 10.858 -12.062 -6.248 1.00 85.50 116 PRO A O 1
ATOM 892 N N . LYS A 1 117 ? 8.730 -11.807 -5.593 1.00 85.88 117 LYS A N 1
ATOM 893 C CA . LYS A 1 117 ? 8.122 -12.428 -6.778 1.00 85.88 117 LYS A CA 1
ATOM 894 C C . LYS A 1 117 ? 8.007 -11.455 -7.951 1.00 85.88 117 LYS A C 1
ATOM 896 O O . LYS A 1 117 ? 7.794 -11.907 -9.082 1.00 85.88 117 LYS A O 1
ATOM 901 N N . GLU A 1 118 ? 8.204 -10.160 -7.712 1.00 88.56 118 GLU A N 1
ATOM 902 C CA . GLU A 1 118 ? 8.099 -9.094 -8.705 1.00 88.56 118 GLU A CA 1
ATOM 903 C C . GLU A 1 118 ? 6.717 -9.043 -9.390 1.00 88.56 118 GLU A C 1
ATOM 905 O O . GLU A 1 118 ? 5.796 -9.792 -9.067 1.00 88.56 118 GLU A O 1
ATOM 910 N N . LEU A 1 119 ? 6.573 -8.172 -10.393 1.00 91.25 119 LEU A N 1
ATOM 911 C CA . LEU A 1 119 ? 5.275 -7.837 -10.991 1.00 91.25 119 LEU A CA 1
ATOM 912 C C . LEU A 1 119 ? 5.136 -8.243 -12.467 1.00 91.25 119 LEU A C 1
ATOM 914 O O . LEU A 1 119 ? 4.268 -7.731 -13.167 1.00 91.25 119 LEU A O 1
ATOM 918 N N . SER A 1 120 ? 5.973 -9.147 -12.986 1.00 88.56 120 SER A N 1
ATOM 919 C CA . SER A 1 120 ? 5.855 -9.550 -14.397 1.00 88.56 120 SER A CA 1
ATOM 920 C C . SER A 1 120 ? 4.646 -10.455 -14.668 1.00 88.56 120 SER A C 1
ATOM 922 O O . SER A 1 120 ? 4.309 -11.349 -13.885 1.00 88.56 120 SER A O 1
ATOM 924 N N . GLY A 1 121 ? 4.014 -10.240 -15.826 1.00 88.69 121 GLY A N 1
ATOM 925 C CA . GLY A 1 121 ? 2.842 -10.994 -16.273 1.00 88.69 121 GLY A CA 1
ATOM 926 C C . GLY A 1 121 ? 1.637 -10.788 -15.354 1.00 88.69 121 GLY A C 1
ATOM 927 O O . GLY A 1 121 ? 1.356 -9.671 -14.929 1.00 88.69 121 GLY A O 1
ATOM 928 N N . GLU A 1 122 ? 0.945 -11.877 -15.019 1.00 90.38 122 GLU A N 1
ATOM 929 C CA . GLU A 1 122 ? -0.235 -11.842 -14.142 1.00 90.38 122 GLU A CA 1
ATOM 930 C C . GLU A 1 122 ? 0.088 -11.429 -12.702 1.00 90.38 122 GLU A C 1
ATOM 932 O O . GLU A 1 122 ? -0.812 -11.056 -11.955 1.00 90.38 122 GLU A O 1
ATOM 937 N N . ARG A 1 123 ? 1.364 -11.442 -12.288 1.00 89.62 123 ARG A N 1
ATOM 938 C CA . ARG A 1 123 ? 1.735 -11.197 -10.886 1.00 89.62 123 ARG A CA 1
ATOM 939 C C . ARG A 1 123 ? 1.401 -9.795 -10.394 1.00 89.62 123 ARG A C 1
ATOM 941 O O . ARG A 1 123 ? 1.047 -9.646 -9.232 1.00 89.62 123 ARG A O 1
ATOM 948 N N . LYS A 1 124 ? 1.390 -8.799 -11.284 1.00 88.19 124 LYS A N 1
ATOM 949 C CA . LYS A 1 124 ? 0.906 -7.439 -10.982 1.00 88.19 124 LYS A CA 1
ATOM 950 C C . LYS A 1 124 ? -0.578 -7.365 -10.594 1.00 88.19 124 LYS A C 1
ATOM 952 O O . LYS A 1 124 ? -1.019 -6.344 -10.073 1.00 88.19 124 LYS A O 1
ATOM 957 N N . TRP A 1 125 ? -1.344 -8.426 -10.850 1.00 87.38 125 TRP A N 1
ATOM 958 C CA . TRP A 1 125 ? -2.758 -8.535 -10.491 1.00 87.38 125 TRP A CA 1
ATOM 959 C C . TRP A 1 125 ? -3.020 -9.505 -9.341 1.00 87.38 125 TRP A C 1
ATOM 961 O O . TRP A 1 125 ? -4.165 -9.667 -8.920 1.00 87.38 125 TRP A O 1
ATOM 971 N N . MET A 1 126 ? -1.974 -10.155 -8.832 1.00 87.44 126 MET A N 1
ATOM 972 C CA . MET A 1 126 ? -2.094 -11.115 -7.746 1.00 87.44 126 MET A CA 1
ATOM 973 C C . MET A 1 126 ? -1.949 -10.432 -6.393 1.00 87.44 126 MET A C 1
ATOM 975 O O . MET A 1 126 ? -1.210 -9.465 -6.226 1.00 87.44 126 MET A O 1
ATOM 979 N N . TRP A 1 127 ? -2.618 -11.022 -5.415 1.00 88.50 127 TRP A N 1
ATOM 980 C CA . TRP A 1 127 ? -2.511 -10.701 -4.003 1.00 88.50 127 TRP A CA 1
ATOM 981 C C . TRP A 1 127 ? -2.741 -11.985 -3.196 1.00 88.50 127 TRP A C 1
ATOM 983 O O . TRP A 1 127 ? -3.215 -12.985 -3.740 1.00 88.50 127 TRP A O 1
ATOM 993 N N . ASP A 1 128 ? -2.385 -11.973 -1.914 1.00 89.38 128 ASP A N 1
ATOM 994 C CA . ASP A 1 128 ? -2.434 -13.153 -1.046 1.00 89.38 128 ASP A CA 1
ATOM 995 C C . ASP A 1 128 ? -3.313 -12.873 0.182 1.00 89.38 128 ASP A C 1
ATOM 997 O O . ASP A 1 128 ? -2.896 -12.236 1.157 1.00 89.38 128 ASP A O 1
ATOM 1001 N N . LYS A 1 129 ? -4.567 -13.333 0.112 1.00 89.38 129 LYS A N 1
ATOM 1002 C CA . LYS A 1 129 ? -5.571 -13.135 1.164 1.00 89.38 129 LYS A CA 1
ATOM 1003 C C . LYS A 1 129 ? -5.159 -13.813 2.468 1.00 89.38 129 LYS A C 1
ATOM 1005 O O . LYS A 1 129 ? -5.382 -13.267 3.552 1.00 89.38 129 LYS A O 1
ATOM 1010 N N . GLU A 1 130 ? -4.601 -15.013 2.385 1.00 94.56 130 GLU A N 1
ATOM 1011 C CA . GLU A 1 130 ? -4.166 -15.797 3.536 1.00 94.56 130 GLU A CA 1
ATOM 1012 C C . GLU A 1 130 ? -2.974 -15.127 4.231 1.00 94.56 130 GLU A C 1
ATOM 1014 O O . GLU A 1 130 ? -2.967 -15.007 5.461 1.00 94.56 130 GLU A O 1
ATOM 1019 N N . SER A 1 131 ? -2.015 -14.609 3.462 1.00 90.50 131 SER A N 1
ATOM 1020 C CA . SER A 1 131 ? -0.898 -13.815 3.980 1.00 90.50 131 SER A CA 1
ATOM 1021 C C . SER A 1 131 ? -1.388 -12.550 4.691 1.00 90.50 131 SER A C 1
ATOM 1023 O O . SER A 1 131 ? -0.999 -12.294 5.833 1.00 90.50 131 SER A O 1
ATOM 1025 N N . ILE A 1 132 ? -2.327 -11.809 4.093 1.00 90.12 132 ILE A N 1
ATOM 1026 C CA . ILE A 1 132 ? -2.919 -10.620 4.727 1.00 90.12 132 ILE A CA 1
ATOM 1027 C C . ILE A 1 132 ? -3.638 -10.985 6.025 1.00 90.12 132 ILE A C 1
ATOM 1029 O O . ILE A 1 132 ? -3.433 -10.334 7.048 1.00 90.12 132 ILE A O 1
ATOM 1033 N N . ASN A 1 133 ? -4.452 -12.040 6.026 1.00 91.69 133 ASN A N 1
ATOM 1034 C CA . ASN A 1 133 ? -5.130 -12.484 7.243 1.00 91.69 133 ASN A CA 1
ATOM 1035 C C . ASN A 1 133 ? -4.152 -12.969 8.322 1.00 91.69 133 ASN A C 1
ATOM 1037 O O . ASN A 1 133 ? -4.413 -12.764 9.510 1.00 91.69 133 ASN A O 1
ATOM 1041 N N . THR A 1 134 ? -3.012 -13.540 7.929 1.00 92.31 134 THR A N 1
ATOM 1042 C CA . THR A 1 134 ? -1.924 -13.890 8.853 1.00 92.31 134 THR A CA 1
ATOM 1043 C C . THR A 1 134 ? -1.385 -12.631 9.533 1.00 92.31 134 THR A C 1
ATOM 1045 O O . THR A 1 134 ? -1.423 -12.549 10.763 1.00 92.31 134 THR A O 1
ATOM 1048 N N . ILE A 1 135 ? -1.027 -11.600 8.760 1.00 89.06 135 ILE A N 1
ATOM 1049 C CA . ILE A 1 135 ? -0.565 -10.301 9.284 1.00 89.06 135 ILE A CA 1
ATOM 1050 C C . ILE A 1 135 ? -1.619 -9.670 10.212 1.00 89.06 135 ILE A C 1
ATOM 1052 O O . ILE A 1 135 ? -1.305 -9.234 11.323 1.00 89.06 135 ILE A O 1
ATOM 1056 N N . LEU A 1 136 ? -2.895 -9.658 9.804 1.00 87.81 136 LEU A N 1
ATOM 1057 C CA . LEU A 1 136 ? -3.995 -9.116 10.615 1.00 87.81 136 LEU A CA 1
ATOM 1058 C C . LEU A 1 136 ? -4.163 -9.857 11.950 1.00 87.81 136 LEU A C 1
ATOM 1060 O O . LEU A 1 136 ? -4.513 -9.242 12.964 1.00 87.81 136 LEU A O 1
ATOM 1064 N N . SER A 1 137 ? -3.907 -11.165 11.971 1.00 87.19 137 SER A N 1
ATOM 1065 C CA . SER A 1 137 ? -3.963 -11.966 13.194 1.00 87.19 137 SER A CA 1
ATOM 1066 C C . SER A 1 137 ? -2.820 -11.633 14.160 1.00 87.19 137 SER A C 1
ATOM 1068 O O . SER A 1 137 ? -3.051 -11.538 15.367 1.00 87.19 137 SER A O 1
ATOM 1070 N N . GLU A 1 138 ? -1.619 -11.363 13.645 1.00 84.44 138 GLU A N 1
ATOM 1071 C CA . GLU A 1 138 ? -0.435 -11.023 14.442 1.00 84.44 138 GLU A CA 1
ATOM 1072 C C . GLU A 1 138 ? -0.528 -9.622 15.058 1.00 84.44 138 GLU A C 1
ATOM 1074 O O . GLU A 1 138 ? -0.103 -9.410 16.200 1.00 84.44 138 GLU A O 1
ATOM 1079 N N . LEU A 1 139 ? -1.178 -8.676 14.369 1.00 75.88 139 LEU A N 1
ATOM 1080 C CA . LEU A 1 139 ? -1.446 -7.337 14.907 1.00 75.88 139 LEU A CA 1
ATOM 1081 C C . LEU A 1 139 ? -2.238 -7.380 16.228 1.00 75.88 139 LEU A C 1
ATOM 1083 O O . LEU A 1 139 ? -2.016 -6.542 17.109 1.00 75.88 139 LEU A O 1
ATOM 1087 N N . LYS A 1 140 ? -3.111 -8.381 16.427 1.00 61.19 140 LYS A N 1
ATOM 1088 C CA . LYS A 1 140 ? -3.823 -8.581 17.706 1.00 61.19 140 LYS A CA 1
ATOM 1089 C C . LYS A 1 140 ? -2.869 -8.868 18.859 1.00 61.19 140 LYS A C 1
ATOM 1091 O O . LYS A 1 140 ? -3.073 -8.363 19.966 1.00 61.19 140 LYS A O 1
ATOM 1096 N N . THR A 1 141 ? -1.845 -9.678 18.606 1.00 52.94 141 THR A N 1
ATOM 1097 C CA . THR A 1 141 ? -0.868 -10.086 19.616 1.00 52.94 141 THR A CA 1
ATOM 1098 C C . THR A 1 141 ? -0.119 -8.862 20.133 1.00 52.94 141 THR A C 1
ATOM 1100 O O . THR A 1 141 ? -0.053 -8.650 21.346 1.00 52.94 141 THR A O 1
ATOM 1103 N N . SER A 1 142 ? 0.308 -7.978 19.229 1.00 51.47 142 SER A N 1
ATOM 1104 C CA . SER A 1 142 ? 1.023 -6.744 19.572 1.00 51.47 142 SER A CA 1
ATOM 1105 C C . SER A 1 142 ? 0.168 -5.757 20.374 1.00 51.47 142 SER A C 1
ATOM 1107 O O . SER A 1 142 ? 0.633 -5.223 21.378 1.00 51.47 142 SER A O 1
ATOM 1109 N N . VAL A 1 143 ? -1.106 -5.555 20.016 1.00 51.97 143 VAL A N 1
ATOM 1110 C CA . VAL A 1 143 ? -1.996 -4.642 20.765 1.00 51.97 143 VAL A CA 1
ATOM 1111 C C . VAL A 1 143 ? -2.340 -5.191 22.156 1.00 51.97 143 VAL A C 1
ATOM 1113 O O . VAL A 1 143 ? -2.412 -4.427 23.120 1.00 51.97 143 VAL A O 1
ATOM 1116 N N . SER A 1 144 ? -2.503 -6.510 22.301 1.00 48.47 144 SER A N 1
ATOM 1117 C CA . SER A 1 144 ? -2.765 -7.140 23.606 1.00 48.47 144 SER A CA 1
ATOM 1118 C C . SER A 1 144 ? -1.560 -7.097 24.561 1.00 48.47 144 SER A C 1
ATOM 1120 O O . SER A 1 144 ? -1.750 -7.003 25.776 1.00 48.47 144 SER A O 1
ATOM 1122 N N . ALA A 1 145 ? -0.334 -7.074 24.024 1.00 46.91 145 ALA A N 1
ATOM 1123 C CA . ALA A 1 145 ? 0.900 -6.895 24.790 1.00 46.91 145 ALA A CA 1
ATOM 1124 C C . ALA A 1 145 ? 1.115 -5.439 25.259 1.00 46.91 145 ALA A C 1
ATOM 1126 O O . ALA A 1 145 ? 1.784 -5.202 26.267 1.00 46.91 145 ALA A O 1
ATOM 1127 N N . ILE A 1 146 ? 0.490 -4.452 24.604 1.00 47.34 146 ILE A N 1
ATOM 1128 C CA . ILE A 1 146 ? 0.563 -3.024 24.967 1.00 47.34 146 ILE A CA 1
ATOM 1129 C C . ILE A 1 146 ? -0.531 -2.680 25.998 1.00 47.34 146 ILE A C 1
ATOM 1131 O O . ILE A 1 146 ? -1.332 -1.759 25.838 1.00 47.34 146 ILE A O 1
ATOM 1135 N N . ARG A 1 147 ? -0.580 -3.412 27.119 1.00 45.47 147 ARG A N 1
ATOM 1136 C CA . ARG A 1 147 ? -1.424 -3.053 28.275 1.00 45.47 147 ARG A CA 1
ATOM 1137 C C . ARG A 1 147 ? -0.609 -2.790 29.542 1.00 45.47 147 ARG A C 1
ATOM 1139 O O . ARG A 1 147 ? -0.568 -3.593 30.467 1.00 45.47 147 ARG A O 1
ATOM 1146 N N . LYS A 1 148 ? -0.020 -1.588 29.573 1.00 42.41 148 LYS A N 1
ATOM 1147 C CA . LYS A 1 148 ? -0.097 -0.565 30.645 1.00 42.41 148 LYS A CA 1
ATOM 1148 C C . LYS A 1 148 ? 0.772 0.639 30.237 1.00 42.41 148 LYS A C 1
ATOM 1150 O O . LYS A 1 148 ? 1.993 0.493 30.223 1.00 42.41 148 LYS A O 1
ATOM 1155 N N . PRO A 1 149 ? 0.230 1.852 30.027 1.00 43.41 149 PRO A N 1
ATOM 1156 C CA . PRO A 1 149 ? 1.046 3.047 30.166 1.00 43.41 149 PRO A CA 1
ATOM 1157 C C . PRO A 1 149 ? 1.322 3.229 31.661 1.00 43.41 149 PRO A C 1
ATOM 1159 O O . PRO A 1 149 ? 0.447 3.614 32.437 1.00 43.41 149 PRO A O 1
ATOM 1162 N N . ARG A 1 150 ? 2.543 2.907 32.095 1.00 47.78 150 ARG A N 1
ATOM 1163 C CA . ARG A 1 150 ? 3.082 3.498 33.323 1.00 47.78 150 ARG A CA 1
ATOM 1164 C C . ARG A 1 150 ? 3.192 5.006 33.080 1.00 47.78 150 ARG A C 1
ATOM 1166 O O . ARG A 1 150 ? 3.626 5.403 32.006 1.00 47.78 150 ARG A O 1
ATOM 1173 N N . SER A 1 151 ? 2.853 5.822 34.074 1.00 48.94 151 SER A N 1
ATOM 1174 C CA . SER A 1 151 ? 2.868 7.293 34.048 1.00 48.94 151 SER A CA 1
ATOM 1175 C C . SER A 1 151 ? 4.278 7.901 33.921 1.00 48.94 151 SER A C 1
ATOM 1177 O O . SER A 1 151 ? 4.725 8.642 34.798 1.00 48.94 151 SER A O 1
ATOM 1179 N N . HIS A 1 152 ? 5.021 7.570 32.870 1.00 50.75 152 HIS A N 1
ATOM 1180 C CA . HIS A 1 152 ? 6.343 8.140 32.646 1.00 50.75 152 HIS A CA 1
ATOM 1181 C C . HIS A 1 152 ? 6.204 9.397 31.799 1.00 50.75 152 HIS A C 1
ATOM 1183 O O . HIS A 1 152 ? 5.610 9.381 30.724 1.00 50.75 152 HIS A O 1
ATOM 1189 N N . LYS A 1 153 ? 6.762 10.498 32.309 1.00 51.59 153 LYS A N 1
ATOM 1190 C CA . LYS A 1 153 ? 7.043 11.690 31.512 1.00 51.59 153 LYS A CA 1
ATOM 1191 C C . LYS A 1 153 ? 7.992 11.252 30.396 1.00 51.59 153 LYS A C 1
ATOM 1193 O O . LYS A 1 153 ? 9.106 10.827 30.684 1.00 51.59 153 LYS A O 1
ATOM 1198 N N . TYR A 1 154 ? 7.519 11.269 29.156 1.00 50.12 154 TYR A N 1
ATOM 1199 C CA . TYR A 1 154 ? 8.317 10.859 28.007 1.00 50.12 154 TYR A CA 1
ATOM 1200 C C . TYR A 1 154 ? 9.462 11.854 27.789 1.00 50.12 154 TYR A C 1
ATOM 1202 O O . TYR A 1 154 ? 9.231 13.060 27.705 1.00 50.12 154 TYR A O 1
ATOM 1210 N N . SER A 1 155 ? 10.686 11.343 27.690 1.00 50.84 155 SER A N 1
ATOM 1211 C CA . SER A 1 155 ? 11.854 12.099 27.240 1.00 50.84 155 SER A CA 1
ATOM 1212 C C . SER A 1 155 ? 12.032 11.832 25.748 1.00 50.84 155 SER A C 1
ATOM 1214 O O . SER A 1 155 ? 12.172 10.677 25.354 1.00 50.84 155 SER A O 1
ATOM 1216 N N . ILE A 1 156 ? 12.005 12.873 24.916 1.00 48.56 156 ILE A N 1
ATOM 1217 C CA . ILE A 1 156 ? 12.303 12.754 23.483 1.00 48.56 156 ILE A CA 1
ATOM 1218 C C . ILE A 1 156 ? 13.804 12.986 23.303 1.00 48.56 156 ILE A C 1
ATOM 1220 O O . ILE A 1 156 ? 14.290 14.085 23.571 1.00 48.56 156 ILE A O 1
ATOM 1224 N N . LEU A 1 157 ? 14.525 11.960 22.851 1.00 48.59 157 LEU A N 1
ATOM 1225 C CA . LEU A 1 157 ? 15.898 12.079 22.368 1.00 48.59 157 LEU A CA 1
ATOM 1226 C C . LEU A 1 157 ? 15.850 12.218 20.841 1.00 48.59 157 LEU A C 1
ATOM 1228 O O . LEU A 1 157 ? 15.459 11.284 20.147 1.00 48.59 157 LEU A O 1
ATOM 1232 N N . LEU A 1 158 ? 16.214 13.392 20.325 1.00 52.59 158 LEU A N 1
ATOM 1233 C CA . LEU A 1 158 ? 16.377 13.620 18.889 1.00 52.59 158 LEU A CA 1
ATOM 1234 C C . LEU A 1 158 ? 17.850 13.400 18.535 1.00 52.59 158 LEU A C 1
ATOM 1236 O O . LEU A 1 158 ? 18.674 14.284 18.759 1.00 52.59 158 LEU A O 1
ATOM 1240 N N . THR A 1 159 ? 18.188 12.226 18.006 1.00 51.72 159 THR A N 1
ATOM 1241 C CA . THR A 1 159 ? 19.523 11.957 17.459 1.00 51.72 159 THR A CA 1
ATOM 1242 C C . THR A 1 159 ? 19.542 12.359 15.990 1.00 51.72 159 THR A C 1
ATOM 1244 O O . THR A 1 159 ? 18.929 11.687 15.163 1.00 51.72 159 THR A O 1
ATOM 1247 N N . SER A 1 160 ? 20.230 13.450 15.654 1.00 51.94 160 SER A N 1
ATOM 1248 C CA . SER A 1 160 ? 20.604 13.700 14.260 1.00 51.94 160 SER A CA 1
ATOM 1249 C C . SER A 1 160 ? 21.848 12.869 13.949 1.00 51.94 160 SER A C 1
ATOM 1251 O O . SER A 1 160 ? 22.881 13.043 14.596 1.00 51.94 160 SER A O 1
ATOM 1253 N N . LEU A 1 161 ? 21.724 11.918 13.022 1.00 53.22 161 LEU A N 1
ATOM 1254 C CA . LEU A 1 161 ? 22.859 11.209 12.438 1.00 53.22 161 LEU A CA 1
ATOM 1255 C C . LEU A 1 161 ? 23.323 12.010 11.227 1.00 53.22 161 LEU A C 1
ATOM 1257 O O . LEU A 1 161 ? 22.621 12.045 10.226 1.00 53.22 161 LEU A O 1
ATOM 1261 N N . ASP A 1 162 ? 24.491 12.631 11.380 1.00 52.88 162 ASP A N 1
ATOM 1262 C CA . ASP A 1 162 ? 25.158 13.557 10.462 1.00 52.88 162 ASP A CA 1
ATOM 1263 C C . ASP A 1 162 ? 24.298 14.736 9.956 1.00 52.88 162 ASP A C 1
ATOM 1265 O O . ASP A 1 162 ? 23.099 14.641 9.696 1.00 52.88 162 ASP A O 1
ATOM 1269 N N . LYS A 1 163 ? 24.896 15.924 9.848 1.00 57.59 163 LYS A N 1
ATOM 1270 C CA . LYS A 1 163 ? 24.129 17.142 9.538 1.00 57.59 163 LYS A CA 1
ATOM 1271 C C . LYS A 1 163 ? 23.736 17.170 8.055 1.00 57.59 163 LYS A C 1
ATOM 1273 O O . LYS A 1 163 ? 24.454 17.734 7.233 1.00 57.59 163 LYS A O 1
ATOM 1278 N N . MET A 1 164 ? 22.582 16.601 7.708 1.00 59.97 164 MET A N 1
ATOM 1279 C CA . MET A 1 164 ? 22.007 16.699 6.362 1.00 59.97 164 MET A CA 1
ATOM 1280 C C . MET A 1 164 ? 21.093 17.925 6.252 1.00 59.97 164 MET A C 1
ATOM 1282 O O . MET A 1 164 ? 20.012 17.962 6.837 1.00 59.97 164 MET A O 1
ATOM 1286 N N . SER A 1 165 ? 21.506 18.928 5.471 1.00 67.75 165 SER A N 1
ATOM 1287 C CA . SER A 1 165 ? 20.794 20.213 5.347 1.00 67.75 165 SER A CA 1
ATOM 1288 C C . SER A 1 165 ? 19.349 20.080 4.852 1.00 67.75 165 SER A C 1
ATOM 1290 O O . SER A 1 165 ? 18.478 20.787 5.344 1.00 67.75 165 SER A O 1
ATOM 1292 N N . PHE A 1 166 ? 19.066 19.138 3.943 1.00 72.75 166 PHE A N 1
ATOM 1293 C CA . PHE A 1 166 ? 17.709 18.946 3.413 1.00 72.75 166 PHE A CA 1
ATOM 1294 C C . PHE A 1 166 ? 16.709 18.466 4.481 1.00 72.75 166 PHE A C 1
ATOM 1296 O O . PHE A 1 166 ? 15.523 18.778 4.399 1.00 72.75 166 PHE A O 1
ATOM 1303 N N . PHE A 1 167 ? 17.172 17.709 5.482 1.00 64.56 167 PHE A N 1
ATOM 1304 C CA . PHE A 1 167 ? 16.316 17.146 6.526 1.00 64.56 167 PHE A CA 1
ATOM 1305 C C . PHE A 1 167 ? 15.860 18.233 7.507 1.00 64.56 167 PHE A C 1
ATOM 1307 O O . PHE A 1 167 ? 14.686 18.289 7.873 1.00 64.56 167 PHE A O 1
ATOM 1314 N N . ASP A 1 168 ? 16.775 19.127 7.894 1.00 70.38 168 ASP A N 1
ATOM 1315 C CA . ASP A 1 168 ? 16.463 20.267 8.761 1.00 70.38 168 ASP A CA 1
ATOM 1316 C C . ASP A 1 168 ? 15.452 21.219 8.101 1.00 70.38 168 ASP A C 1
ATOM 1318 O O . ASP A 1 168 ? 14.530 21.680 8.776 1.00 70.38 168 ASP A O 1
ATOM 1322 N N . ASP A 1 169 ? 15.577 21.465 6.793 1.00 72.31 169 ASP A N 1
ATOM 1323 C CA . ASP A 1 169 ? 14.646 22.319 6.048 1.00 72.31 169 ASP A CA 1
ATOM 1324 C C . ASP A 1 169 ? 13.258 21.670 5.930 1.00 72.31 169 ASP A C 1
ATOM 1326 O O . ASP A 1 169 ? 12.244 22.292 6.269 1.00 72.31 169 ASP A O 1
ATOM 1330 N N . MET A 1 170 ? 13.209 20.396 5.521 1.00 72.88 170 MET A N 1
ATOM 1331 C CA . MET A 1 170 ? 11.961 19.661 5.286 1.00 72.88 170 MET A CA 1
ATOM 1332 C C . MET A 1 170 ? 11.131 19.466 6.563 1.00 72.88 170 MET A C 1
ATOM 1334 O O . MET A 1 170 ? 9.902 19.478 6.512 1.00 72.88 170 MET A O 1
ATOM 1338 N N . TYR A 1 171 ? 11.788 19.323 7.717 1.00 70.69 171 TYR A N 1
ATOM 1339 C CA . TYR A 1 171 ? 11.124 19.110 9.006 1.00 70.69 171 TYR A CA 1
ATOM 1340 C C . TYR A 1 171 ? 11.207 20.313 9.951 1.00 70.69 171 TYR A C 1
ATOM 1342 O O . TYR A 1 171 ? 10.897 20.169 11.136 1.00 70.69 171 TYR A O 1
ATOM 1350 N N . SER A 1 172 ? 11.586 21.492 9.456 1.00 77.19 172 SER A N 1
ATOM 1351 C CA . SER A 1 172 ? 11.826 22.705 10.254 1.00 77.19 172 SER A CA 1
ATOM 1352 C C . SER A 1 172 ? 10.687 23.037 11.230 1.00 77.19 172 SER A C 1
ATOM 1354 O O . SER A 1 172 ? 10.932 23.204 12.429 1.00 77.19 172 SER A O 1
ATOM 1356 N N . ASP A 1 173 ? 9.434 23.023 10.770 1.00 74.50 173 ASP A N 1
ATOM 1357 C CA . ASP A 1 173 ? 8.248 23.277 11.604 1.00 74.50 173 ASP A CA 1
ATOM 1358 C C . ASP A 1 173 ? 8.040 22.222 12.703 1.00 74.50 173 ASP A C 1
ATOM 1360 O O . ASP A 1 173 ? 7.691 22.538 13.849 1.00 74.50 173 ASP A O 1
ATOM 1364 N N . SER A 1 174 ? 8.252 20.950 12.366 1.00 72.50 174 SER A N 1
ATOM 1365 C CA . SER A 1 174 ? 8.127 19.827 13.300 1.00 72.50 174 SER A CA 1
ATOM 1366 C C . SER A 1 174 ? 9.247 19.858 14.337 1.00 72.50 174 SER A C 1
ATOM 1368 O O . SER A 1 174 ? 8.988 19.727 15.536 1.00 72.50 174 SER A O 1
ATOM 1370 N N . LEU A 1 175 ? 10.480 20.115 13.901 1.00 73.31 175 LEU A N 1
ATOM 1371 C CA . LEU A 1 175 ? 11.646 20.264 14.764 1.00 73.31 175 LEU A CA 1
ATOM 1372 C C . LEU A 1 175 ? 11.501 21.477 15.687 1.00 73.31 175 LEU A C 1
ATOM 1374 O O . LEU A 1 175 ? 11.820 21.360 16.868 1.00 73.31 175 LEU A O 1
ATOM 1378 N N . ALA A 1 176 ? 10.965 22.606 15.217 1.00 77.25 176 ALA A N 1
ATOM 1379 C CA . ALA A 1 176 ? 10.697 23.777 16.056 1.00 77.25 176 ALA A CA 1
ATOM 1380 C C . ALA A 1 176 ? 9.686 23.457 17.173 1.00 77.25 176 ALA A C 1
ATOM 1382 O O . ALA A 1 176 ? 9.934 23.739 18.351 1.00 77.25 176 ALA A O 1
ATOM 1383 N N . LYS A 1 177 ? 8.576 22.788 16.833 1.00 72.88 177 LYS A N 1
ATOM 1384 C CA . LYS A 1 177 ? 7.558 22.358 17.809 1.00 72.88 177 LYS A CA 1
ATOM 1385 C C . LYS A 1 177 ? 8.117 21.355 18.816 1.00 72.88 177 LYS A C 1
ATOM 1387 O O . LYS A 1 177 ? 7.855 21.492 20.012 1.00 72.88 177 LYS A O 1
ATOM 1392 N N . LEU A 1 178 ? 8.893 20.373 18.361 1.00 69.06 178 LEU A N 1
ATOM 1393 C CA . LEU A 1 178 ? 9.510 19.366 19.228 1.00 69.06 178 LEU A CA 1
ATOM 1394 C C . LEU A 1 178 ? 10.575 19.980 20.145 1.00 69.06 178 LEU A C 1
ATOM 1396 O O . LEU A 1 178 ? 10.533 19.751 21.353 1.00 69.06 178 LEU A O 1
ATOM 1400 N N . ARG A 1 179 ? 11.465 20.828 19.612 1.00 72.88 179 ARG A N 1
ATOM 1401 C CA . ARG A 1 179 ? 12.495 21.543 20.389 1.00 72.88 179 ARG A CA 1
ATOM 1402 C C . ARG A 1 179 ? 11.886 22.454 21.454 1.00 72.88 179 ARG A C 1
ATOM 1404 O O . ARG A 1 179 ? 12.435 22.534 22.544 1.00 72.88 179 ARG A O 1
ATOM 1411 N N . SER A 1 180 ? 10.724 23.064 21.201 1.00 73.94 180 SER A N 1
ATOM 1412 C CA . SER A 1 180 ? 10.024 23.889 22.206 1.00 73.94 180 SER A CA 1
ATOM 1413 C C . SER A 1 180 ? 9.535 23.100 23.432 1.00 73.94 180 SER A C 1
ATOM 1415 O O . SER A 1 180 ? 9.272 23.680 24.484 1.00 73.94 180 SER A O 1
ATOM 1417 N N . LYS A 1 181 ? 9.410 21.773 23.302 1.00 70.75 181 LYS A N 1
ATOM 1418 C CA . LYS A 1 181 ? 8.889 20.862 24.333 1.00 70.75 181 LYS A CA 1
ATOM 1419 C C . LYS A 1 181 ? 9.950 19.904 24.876 1.00 70.75 181 LYS A C 1
ATOM 1421 O O . LYS A 1 181 ? 9.651 19.118 25.772 1.00 70.75 181 LYS A O 1
ATOM 1426 N N . ALA A 1 182 ? 11.166 19.951 24.337 1.00 67.38 182 ALA A N 1
ATOM 1427 C CA . ALA A 1 182 ? 12.260 19.060 24.686 1.00 67.38 182 ALA A CA 1
ATOM 1428 C C . ALA A 1 182 ? 13.414 19.844 25.317 1.00 67.38 182 ALA A C 1
ATOM 1430 O O . ALA A 1 182 ? 13.685 20.990 24.966 1.00 67.38 182 ALA A O 1
ATOM 1431 N N . ARG A 1 183 ? 14.145 19.202 26.230 1.00 63.50 183 ARG A N 1
ATOM 1432 C CA . ARG A 1 183 ? 15.440 19.715 26.681 1.00 63.50 183 ARG A CA 1
ATOM 1433 C C . ARG A 1 183 ? 16.492 19.276 25.669 1.00 63.50 183 ARG A C 1
ATOM 1435 O O . ARG A 1 183 ? 16.879 18.111 25.666 1.00 63.50 183 ARG A O 1
ATOM 1442 N N . VAL A 1 184 ? 16.927 20.197 24.815 1.00 62.81 184 VAL A N 1
ATOM 1443 C CA . VAL A 1 184 ? 17.989 19.937 23.837 1.00 62.81 184 VAL A CA 1
ATOM 1444 C C . VAL A 1 184 ? 19.325 19.862 24.574 1.00 62.81 184 VAL A C 1
ATOM 1446 O O . VAL A 1 184 ? 19.696 20.796 25.283 1.00 62.81 184 VAL A O 1
ATOM 1449 N N . VAL A 1 185 ? 20.027 18.740 24.429 1.00 61.69 185 VAL A N 1
ATOM 1450 C CA . VAL A 1 185 ? 21.395 18.552 24.921 1.00 61.69 185 VAL A CA 1
ATOM 1451 C C . VAL A 1 185 ? 22.242 18.196 23.711 1.00 61.69 185 VAL A C 1
ATOM 1453 O O . VAL A 1 185 ? 21.939 17.232 23.012 1.00 61.69 185 VAL A O 1
ATOM 1456 N N . GLU A 1 186 ? 23.263 18.999 23.433 1.00 66.06 186 GLU A N 1
ATOM 1457 C CA . GLU A 1 186 ? 24.226 18.680 22.387 1.00 66.06 186 GLU A CA 1
ATOM 1458 C C . GLU A 1 186 ? 25.146 17.567 22.891 1.00 66.06 186 GLU A C 1
ATOM 1460 O O . GLU A 1 186 ? 25.783 17.696 23.938 1.00 66.06 186 GLU A O 1
ATOM 1465 N N . VAL A 1 187 ? 25.175 16.454 22.163 1.00 61.41 187 VAL A N 1
ATOM 1466 C CA . VAL A 1 187 ? 25.986 15.290 22.501 1.00 61.41 187 VAL A CA 1
ATOM 1467 C C . VAL A 1 187 ? 26.921 15.000 21.336 1.00 61.41 187 VAL A C 1
ATOM 1469 O O . VAL A 1 187 ? 26.493 14.545 20.282 1.00 61.41 187 VAL A O 1
ATOM 1472 N N . THR A 1 188 ? 28.211 15.257 21.536 1.00 62.59 188 THR A N 1
ATOM 1473 C CA . THR A 1 188 ? 29.262 15.034 20.529 1.00 62.59 188 THR A CA 1
ATOM 1474 C C . THR A 1 188 ? 29.892 13.641 20.617 1.00 62.59 188 THR A C 1
ATOM 1476 O O . THR A 1 188 ? 30.739 13.293 19.798 1.00 62.59 188 THR A O 1
ATOM 1479 N N . HIS A 1 189 ? 29.481 12.823 21.593 1.00 64.88 189 HIS A N 1
ATOM 1480 C CA . HIS A 1 189 ? 29.995 11.472 21.804 1.00 64.88 189 HIS A CA 1
ATOM 1481 C C . HIS A 1 189 ? 28.876 10.508 22.216 1.00 64.88 189 HIS A C 1
ATOM 1483 O O . HIS A 1 189 ? 28.132 10.785 23.153 1.00 64.88 189 HIS A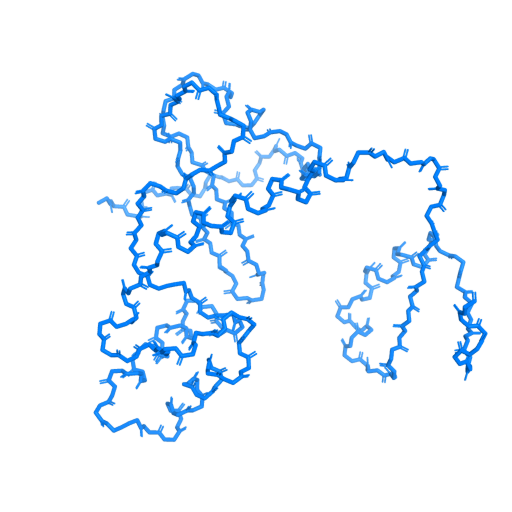 O 1
ATOM 1489 N N . ILE A 1 190 ? 28.782 9.342 21.565 1.00 53.94 190 ILE A N 1
ATOM 1490 C CA . ILE A 1 190 ? 27.665 8.389 21.732 1.00 53.94 190 ILE A CA 1
ATOM 1491 C C . ILE A 1 190 ? 27.447 7.938 23.186 1.00 53.94 190 ILE A C 1
ATOM 1493 O O . ILE A 1 190 ? 26.315 7.735 23.612 1.00 53.94 190 ILE A O 1
ATOM 1497 N N . ALA A 1 191 ? 28.519 7.856 23.979 1.00 60.38 191 ALA A N 1
ATOM 1498 C CA . ALA A 1 191 ? 28.440 7.489 25.394 1.00 60.38 191 ALA A CA 1
ATOM 1499 C C . ALA A 1 191 ? 27.732 8.536 26.275 1.00 60.38 191 ALA A C 1
ATOM 1501 O O . ALA A 1 191 ? 27.320 8.208 27.378 1.00 60.38 191 ALA A O 1
ATOM 1502 N N . SER A 1 192 ? 27.595 9.781 25.813 1.00 57.25 192 SER A N 1
ATOM 1503 C CA . SER A 1 192 ? 26.892 10.846 26.540 1.00 57.25 192 SER A CA 1
ATOM 1504 C C . SER A 1 192 ? 25.405 10.946 26.163 1.00 57.25 192 SER A C 1
ATOM 1506 O O . SER A 1 192 ? 24.712 11.819 26.680 1.00 57.25 192 SER A O 1
ATOM 1508 N N . ALA A 1 193 ? 24.924 10.089 25.250 1.00 53.41 193 ALA A N 1
ATOM 1509 C CA . ALA A 1 193 ? 23.529 10.037 24.800 1.00 53.41 193 ALA A CA 1
ATOM 1510 C C . ALA A 1 193 ? 22.689 8.956 25.514 1.00 53.41 193 ALA A C 1
ATOM 1512 O O . ALA A 1 193 ? 21.466 8.959 25.360 1.00 53.41 193 ALA A O 1
ATOM 1513 N N . MET A 1 194 ? 23.333 8.047 26.262 1.00 51.12 194 MET A N 1
ATOM 1514 C CA . MET A 1 194 ? 22.703 7.008 27.097 1.00 51.12 194 MET A CA 1
ATOM 1515 C C . MET A 1 194 ? 22.676 7.422 28.566 1.00 51.12 194 MET A C 1
ATOM 1517 O O . MET A 1 194 ? 21.664 7.113 29.232 1.00 51.12 194 MET A O 1
#

Sequence (194 aa):
MDLSSIEDIGFNQTPARDSATAKLFSVLDATEENGQTLSYNYDFGDGWKHIVIVSGRTTSSSHFVCLEGEGHACAEDVSGHSGWIKMLKAYDAVKPTSSQENPIDWSKNYASNKDPKELSGERKWMWDKESINTILSELKTSVSAIRKPRSHKYSILLTSLDKMSFFDDMYSDSLAKLRSKARVVEVTHIASAM

Foldseek 3Di:
DDPVPPPPPDPDDDDDDDPVPDDPCVVVVPDQDFFDWDWDFDDPQLGDTDIDGRRDDDPDDLFDADDDDKFDDQFPPLSHPVSSVLQLVLLADPDHDPVNVVSQCCLQPPGPPRDVVGCHDCNRTDDDRVVVRVVRVVVSVVVVVPPDPDPDPDADDDDDDDDDPVVCVVCVVVCVVVPVVHDDDDDPDPVVSD

pLDDT: mean 75.15, std 17.48, ran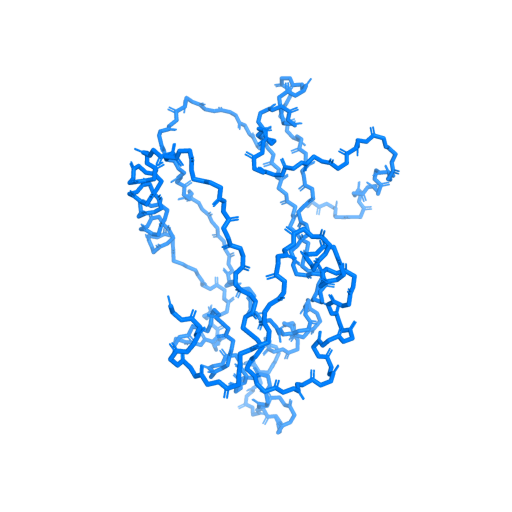ge [28.25, 94.88]

Radius of gyration: 22.1 Å; chains: 1; bounding box: 58×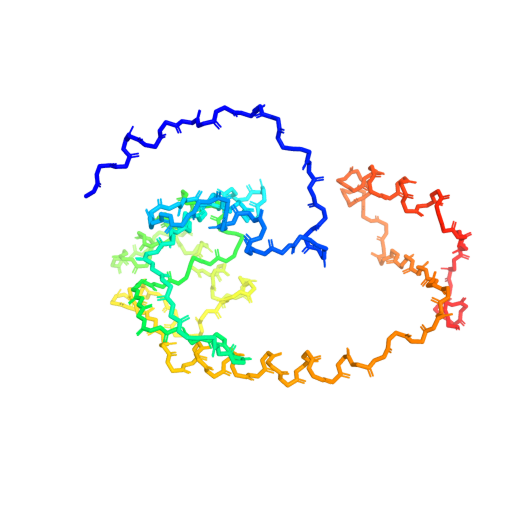40×58 Å

Secondary structure (DSSP, 8-state):
--GGG-----S-SPPPPPTTT--THHHH-SSS-S--EEEEEE-TTTTEEEEEE-----S--SS-------SPPPPTTS-HHHHHHHHHHHHT-SS--HHHHHHHHHHHHT-TT--TT-STGGGGG---HHHHHHHHHHHHHHHHH----------------S--HHHHHHTHHHHHHHHTTS-----SSGGG--

InterPro domains:
  IPR012912 Plasmid pRiA4b, Orf3-like domain [PF07929] (20-109)
  IPR024047 MM3350-like superfamily [G3DSA:3.10.290.30] (3-123)
  IPR024047 MM3350-like superfamily [SSF159941] (18-105)